Protein AF-I6SCY1-F1 (afdb_monomer_lite)

Secondary structure (DSSP, 8-state):
--------SS---PPPP----S-----EEETTT--HHHHHHHHHH-TT-SEEEEE-SSEEEEEETTTGGG-S-HHHHHHHHHHHHHHHHHHTT--SSSGGGPPPSS--EEEEEE--SS-SEEEETTEEEEETTTHHHHHT-SS-S--HHHHHHHHHTT--TTS--TT-HHHHHHHHHHHHHHHTTPPPHHHHS-HHHHHHHHHT-SS---GGGS-HHHHHHHHHHHHHHH-TTHHHHHHHHHHHH-----SHHHHHHHHHHHHHHHHTSB-HHHHHHTT----HHHHHHHTTSPBP-B-GGG--TT--SPPPBPPHHHHTSSSS--TT-PBP-TTSEE-TT-EEEETTEEEEESS-EES--BTTBTTEEE--

Structure (mmCIF, N/CA/C/O backbone):
data_AF-I6SCY1-F1
#
_entry.id   AF-I6SCY1-F1
#
loop_
_atom_site.group_PDB
_atom_site.id
_atom_site.type_symbol
_atom_site.label_atom_id
_atom_site.label_alt_id
_atom_site.label_comp_id
_atom_site.label_asym_id
_atom_site.label_entity_id
_atom_site.label_seq_id
_atom_site.pdbx_PDB_ins_code
_atom_site.Cartn_x
_atom_site.Cartn_y
_atom_site.Cartn_z
_atom_site.occupancy
_atom_site.B_iso_or_equiv
_atom_site.auth_seq_id
_atom_site.auth_comp_id
_atom_site.auth_asym_id
_atom_site.auth_atom_id
_atom_site.pdbx_PDB_model_num
ATOM 1 N N . MET A 1 1 ? 13.036 9.585 -25.220 1.00 85.25 1 MET A N 1
ATOM 2 C CA . MET A 1 1 ? 12.408 8.316 -25.653 1.00 85.25 1 MET A CA 1
ATOM 3 C C . MET A 1 1 ? 11.045 8.640 -26.222 1.00 85.25 1 MET A C 1
ATOM 5 O O . MET A 1 1 ? 10.517 9.691 -25.882 1.00 85.25 1 MET A O 1
ATOM 9 N N . ILE A 1 2 ? 10.523 7.812 -27.123 1.00 86.75 2 ILE A N 1
ATOM 10 C CA . ILE A 1 2 ? 9.213 8.049 -27.735 1.00 86.75 2 ILE A CA 1
ATOM 11 C C . ILE A 1 2 ? 8.287 6.925 -27.285 1.00 86.75 2 ILE A C 1
ATOM 13 O O . ILE A 1 2 ? 8.473 5.778 -27.687 1.00 86.75 2 ILE A O 1
ATOM 17 N N . HIS A 1 3 ? 7.298 7.272 -26.466 1.00 88.50 3 HIS A N 1
ATOM 18 C CA . HIS A 1 3 ? 6.184 6.399 -26.111 1.00 88.50 3 HIS A CA 1
ATOM 19 C C . HIS A 1 3 ? 4.947 6.825 -26.888 1.00 88.50 3 HIS A C 1
ATOM 21 O O . HIS A 1 3 ? 4.719 8.011 -27.113 1.00 88.50 3 HIS A O 1
ATOM 27 N N . ILE A 1 4 ? 4.156 5.848 -27.313 1.00 87.94 4 ILE A N 1
ATOM 28 C CA . ILE A 1 4 ? 2.878 6.079 -27.980 1.00 87.94 4 ILE A CA 1
ATOM 29 C C . ILE A 1 4 ? 1.803 5.551 -27.041 1.00 87.94 4 ILE A C 1
ATOM 31 O O . ILE A 1 4 ? 1.760 4.350 -26.777 1.00 87.94 4 ILE A O 1
ATOM 35 N N . GLN A 1 5 ? 0.934 6.438 -26.571 1.00 86.00 5 GLN A N 1
ATOM 36 C CA . GLN A 1 5 ? -0.247 6.080 -25.794 1.00 86.00 5 GLN A CA 1
ATOM 37 C C . GLN A 1 5 ? -1.467 6.101 -26.717 1.00 86.00 5 GLN A C 1
ATOM 39 O O . GLN A 1 5 ? -1.726 7.088 -27.403 1.00 86.00 5 GLN A O 1
ATOM 44 N N . ASN A 1 6 ? -2.183 4.979 -26.780 1.00 84.75 6 ASN A N 1
ATOM 45 C CA . ASN A 1 6 ? -3.425 4.849 -27.538 1.00 84.75 6 ASN A CA 1
ATOM 46 C C . ASN A 1 6 ? -4.573 4.601 -26.560 1.00 84.75 6 ASN A C 1
ATOM 48 O O . ASN A 1 6 ? -4.933 3.456 -26.284 1.00 84.75 6 ASN A O 1
ATOM 52 N N . GLU A 1 7 ? -5.098 5.685 -26.001 1.00 83.19 7 GLU A N 1
ATOM 53 C CA . GLU A 1 7 ? -6.117 5.646 -24.958 1.00 83.19 7 GLU A CA 1
ATOM 54 C C . GLU A 1 7 ? -7.518 5.789 -25.552 1.00 83.19 7 GLU A C 1
ATOM 56 O O . GLU A 1 7 ? -7.774 6.612 -26.432 1.00 83.19 7 GLU A O 1
ATOM 61 N N . SER A 1 8 ? -8.453 4.971 -25.072 1.00 79.88 8 SER A N 1
ATOM 62 C CA . SER A 1 8 ? -9.857 5.062 -25.466 1.00 79.88 8 SER A CA 1
ATOM 63 C C . SER A 1 8 ? -10.765 4.537 -24.360 1.00 79.88 8 SER A C 1
ATOM 65 O O . SER A 1 8 ? -10.372 3.701 -23.549 1.00 79.88 8 SER A O 1
ATOM 67 N N . THR A 1 9 ? -12.014 4.999 -24.343 1.00 77.19 9 THR A N 1
ATOM 68 C CA . THR A 1 9 ? -13.020 4.578 -23.353 1.00 77.19 9 THR A CA 1
ATOM 69 C C . THR A 1 9 ? -13.622 3.199 -23.645 1.00 77.19 9 THR A C 1
ATOM 71 O O . THR A 1 9 ? -14.426 2.698 -22.860 1.00 77.19 9 THR A O 1
ATOM 74 N N . ARG A 1 10 ? -13.270 2.575 -24.779 1.00 73.62 10 ARG A N 1
ATOM 75 C CA . ARG A 1 10 ? -13.744 1.252 -25.203 1.00 73.62 10 ARG A CA 1
ATOM 76 C C . ARG A 1 10 ? -12.607 0.482 -25.852 1.00 73.62 10 ARG A C 1
ATOM 78 O O . ARG A 1 10 ? -11.948 1.009 -26.737 1.00 73.62 10 ARG A O 1
ATOM 85 N N . ILE A 1 11 ? -12.450 -0.791 -25.506 1.00 69.62 11 ILE A N 1
ATOM 86 C CA . ILE A 1 11 ? -11.504 -1.666 -26.202 1.00 69.62 11 ILE A CA 1
ATOM 87 C C . ILE A 1 11 ? -11.980 -1.825 -27.653 1.00 69.62 11 ILE A C 1
ATOM 89 O O . ILE A 1 11 ? -13.032 -2.414 -27.907 1.00 69.62 11 ILE A O 1
ATOM 93 N N . THR A 1 12 ? -11.224 -1.285 -28.609 1.00 69.81 12 THR A N 1
ATOM 94 C CA . THR A 1 12 ? -11.481 -1.471 -30.043 1.00 69.81 12 THR A CA 1
ATOM 95 C C . THR A 1 12 ? -10.425 -2.394 -30.649 1.00 69.81 12 THR A C 1
ATOM 97 O O . THR A 1 12 ? -9.276 -2.407 -30.218 1.00 69.81 12 THR A O 1
ATOM 100 N N . GLN A 1 13 ? -10.795 -3.166 -31.674 1.00 71.38 13 GLN A N 1
ATOM 101 C CA . GLN A 1 13 ? -9.835 -3.965 -32.453 1.00 71.38 13 GLN A CA 1
ATOM 102 C C . GLN A 1 13 ? -9.148 -3.149 -33.565 1.00 71.38 13 GLN A C 1
ATOM 104 O O . GLN A 1 13 ? -8.428 -3.714 -34.392 1.00 71.38 13 GLN A O 1
ATOM 109 N N . GLN A 1 14 ? -9.386 -1.833 -33.631 1.00 76.12 14 GLN A N 1
ATOM 110 C CA . GLN A 1 14 ? -8.783 -0.990 -34.657 1.00 76.12 14 GLN A CA 1
ATOM 111 C C . GLN A 1 14 ? -7.275 -0.893 -34.431 1.00 76.12 14 GLN A C 1
ATOM 113 O O . GLN A 1 14 ? -6.797 -0.533 -33.358 1.00 76.12 14 GLN A O 1
ATOM 118 N N . LYS A 1 15 ? -6.519 -1.227 -35.477 1.00 79.12 15 LYS A N 1
ATOM 119 C CA . LYS A 1 15 ? -5.065 -1.095 -35.485 1.00 79.12 15 LYS A CA 1
ATOM 120 C C . LYS A 1 15 ? -4.696 0.282 -36.019 1.00 79.12 15 LYS A C 1
ATOM 122 O O . LYS A 1 15 ? -5.073 0.626 -37.137 1.00 79.12 15 LYS A O 1
ATOM 127 N N . THR A 1 16 ? -3.898 1.020 -35.258 1.00 84.50 16 THR A N 1
ATOM 128 C CA . THR A 1 16 ? -3.288 2.275 -35.709 1.00 84.50 16 THR A CA 1
ATOM 129 C C . THR A 1 16 ? -1.879 1.987 -36.218 1.00 84.50 16 THR A C 1
ATOM 131 O O . THR A 1 16 ? -1.078 1.364 -35.521 1.00 84.50 16 THR A O 1
ATOM 134 N N . ARG A 1 17 ? -1.558 2.427 -37.441 1.00 90.12 17 ARG A N 1
ATOM 135 C CA . ARG A 1 17 ? -0.192 2.371 -37.984 1.00 90.12 17 ARG A CA 1
ATOM 136 C C . ARG A 1 17 ? 0.495 3.708 -37.729 1.00 90.12 17 ARG A C 1
ATOM 138 O O . ARG A 1 17 ? 0.011 4.734 -38.192 1.00 90.12 17 ARG A O 1
ATOM 145 N N . ILE A 1 18 ? 1.631 3.675 -37.040 1.00 89.50 18 ILE A N 1
ATOM 146 C CA . ILE A 1 18 ? 2.477 4.846 -36.786 1.00 89.50 18 ILE A CA 1
ATOM 147 C C . ILE A 1 18 ? 3.862 4.559 -37.359 1.00 89.50 18 ILE A C 1
ATOM 149 O O . ILE A 1 18 ? 4.386 3.457 -37.212 1.00 89.50 18 ILE A O 1
ATOM 153 N N . GLU A 1 19 ? 4.437 5.545 -38.042 1.00 91.88 19 GLU A N 1
ATOM 154 C CA . GLU A 1 19 ? 5.776 5.474 -38.618 1.00 91.88 19 GLU A CA 1
ATOM 155 C C . GLU A 1 19 ? 6.619 6.607 -38.032 1.00 91.88 19 GLU A C 1
ATOM 157 O O . GLU A 1 19 ? 6.286 7.780 -38.194 1.00 91.88 19 GLU A O 1
ATOM 162 N N . ILE A 1 20 ? 7.701 6.251 -37.339 1.00 88.44 20 ILE A N 1
ATOM 163 C CA . ILE A 1 20 ? 8.672 7.197 -36.784 1.00 88.44 20 ILE A CA 1
ATOM 164 C C . ILE A 1 20 ? 9.934 7.110 -37.643 1.00 88.44 20 ILE A C 1
ATOM 166 O O . ILE A 1 20 ? 10.440 6.017 -37.894 1.00 88.44 20 ILE A O 1
ATOM 170 N N . ARG A 1 21 ? 10.439 8.258 -38.104 1.00 90.94 21 ARG A N 1
ATOM 171 C CA . ARG A 1 21 ? 11.676 8.362 -38.890 1.00 90.94 21 ARG A CA 1
ATOM 172 C C . ARG A 1 21 ? 12.717 9.169 -38.117 1.00 90.94 21 ARG A C 1
ATOM 174 O O . ARG A 1 21 ? 12.399 10.235 -37.600 1.00 90.94 21 ARG A O 1
ATOM 181 N N . GLY A 1 22 ? 13.957 8.681 -38.091 1.00 89.50 22 GLY A N 1
ATOM 182 C CA . GLY A 1 22 ? 15.051 9.262 -37.305 1.00 89.50 22 GLY A CA 1
ATOM 183 C C . GLY A 1 22 ? 15.111 8.734 -35.867 1.00 89.50 22 GLY A C 1
ATOM 184 O O . GLY A 1 22 ? 14.363 7.833 -35.495 1.00 89.50 22 GLY A O 1
ATOM 185 N N . GLY A 1 23 ? 16.016 9.299 -35.064 1.00 88.75 23 GLY A N 1
ATOM 186 C CA . GLY A 1 23 ? 16.268 8.876 -33.682 1.00 88.75 23 GLY A CA 1
ATOM 187 C C . GLY A 1 23 ? 17.410 7.865 -33.537 1.00 88.75 23 GLY A C 1
ATOM 188 O O . GLY A 1 23 ? 18.057 7.486 -34.511 1.00 88.75 23 GLY A O 1
ATOM 189 N N . ILE A 1 24 ? 17.668 7.466 -32.291 1.00 89.19 24 ILE A N 1
ATOM 190 C CA . ILE A 1 24 ? 18.677 6.468 -31.915 1.00 89.19 24 ILE A CA 1
ATOM 191 C C . ILE A 1 24 ? 17.938 5.263 -31.336 1.00 89.19 24 ILE A C 1
ATOM 193 O O . ILE A 1 24 ? 17.109 5.426 -30.438 1.00 89.19 24 ILE A O 1
ATOM 197 N N . THR A 1 25 ? 18.235 4.066 -31.840 1.00 89.81 25 THR A N 1
ATOM 198 C CA . THR A 1 25 ? 17.726 2.817 -31.263 1.00 89.81 25 THR A CA 1
ATOM 199 C C . THR A 1 25 ? 18.360 2.587 -29.895 1.00 89.81 25 THR A C 1
ATOM 201 O O . THR A 1 25 ? 19.580 2.674 -29.751 1.00 89.81 25 THR A O 1
ATOM 204 N N . ILE A 1 26 ? 17.529 2.281 -28.901 1.00 94.75 26 ILE A N 1
ATOM 205 C CA . ILE A 1 26 ? 17.966 1.913 -27.553 1.00 94.75 26 ILE A CA 1
ATOM 206 C C . ILE A 1 26 ? 17.755 0.411 -27.313 1.00 94.75 26 ILE A C 1
ATOM 208 O O . ILE A 1 26 ? 16.789 -0.143 -27.848 1.00 94.75 26 ILE A O 1
ATOM 212 N N . PRO A 1 27 ? 18.600 -0.251 -26.499 1.00 97.19 27 PRO A N 1
ATOM 213 C CA . PRO A 1 27 ? 18.347 -1.597 -26.013 1.00 97.19 27 PRO A CA 1
ATOM 214 C C . PRO A 1 27 ? 16.965 -1.691 -25.382 1.00 97.19 27 PRO A C 1
ATOM 216 O O . PRO A 1 27 ? 16.620 -0.930 -24.475 1.00 97.19 27 PRO A O 1
ATOM 219 N N . ARG A 1 28 ? 16.179 -2.653 -25.853 1.00 97.31 28 ARG A N 1
ATOM 220 C CA . ARG A 1 28 ? 14.848 -2.921 -25.328 1.00 97.31 28 ARG A CA 1
ATOM 221 C C . ARG A 1 28 ? 14.686 -4.409 -25.096 1.00 97.31 28 ARG A C 1
ATOM 223 O O . ARG A 1 28 ? 14.881 -5.195 -26.014 1.00 97.31 28 ARG A O 1
ATOM 230 N N . PHE A 1 29 ? 14.304 -4.779 -23.882 1.00 98.62 29 PHE A N 1
ATOM 231 C CA . PHE A 1 29 ? 13.917 -6.137 -23.530 1.00 98.62 29 PHE A CA 1
ATOM 232 C C . PHE A 1 29 ? 12.394 -6.244 -23.446 1.00 98.62 29 PHE A C 1
ATOM 234 O O . PHE A 1 29 ? 11.749 -5.372 -22.866 1.00 98.62 29 PHE A O 1
ATOM 241 N N . ILE A 1 30 ? 11.819 -7.318 -23.992 1.00 98.44 30 ILE A N 1
ATOM 242 C CA . ILE A 1 30 ? 10.383 -7.601 -23.897 1.00 98.44 30 ILE A CA 1
ATOM 243 C C . ILE A 1 30 ? 10.181 -8.984 -23.275 1.00 98.44 30 ILE A C 1
ATOM 245 O O . ILE A 1 30 ? 10.557 -10.000 -23.873 1.00 98.44 30 ILE A O 1
ATOM 249 N N . LEU A 1 31 ? 9.563 -9.017 -22.091 1.00 98.44 31 LEU A N 1
ATOM 250 C CA . LEU A 1 31 ? 9.258 -10.248 -21.368 1.00 98.44 31 LEU A CA 1
ATOM 251 C C . LEU A 1 31 ? 8.405 -11.188 -22.234 1.00 98.44 31 LEU A C 1
ATOM 253 O O . LEU A 1 31 ? 7.513 -10.756 -22.963 1.00 98.44 31 LEU A O 1
ATOM 257 N N . GLY A 1 32 ? 8.729 -12.482 -22.207 1.00 97.75 32 GLY A N 1
ATOM 258 C CA . GLY A 1 32 ? 8.047 -13.510 -23.002 1.00 97.75 32 GLY A CA 1
ATOM 259 C C . GLY A 1 32 ? 8.417 -13.542 -24.491 1.00 97.75 32 GLY A C 1
ATOM 260 O O . GLY A 1 32 ? 8.060 -14.498 -25.174 1.00 97.75 32 GLY A O 1
ATOM 261 N N . LYS A 1 33 ? 9.156 -12.546 -25.006 1.00 98.25 33 LYS A N 1
ATOM 262 C CA . LYS A 1 33 ? 9.637 -12.514 -26.404 1.00 98.25 33 LYS A CA 1
ATOM 263 C C . LYS A 1 33 ? 11.150 -12.624 -26.538 1.00 98.25 33 LYS A C 1
ATOM 265 O O . LYS A 1 33 ? 11.633 -12.993 -27.603 1.00 98.25 33 LYS A O 1
ATOM 270 N N . MET A 1 34 ? 11.885 -12.271 -25.489 1.00 98.50 34 MET A N 1
ATOM 271 C CA . MET A 1 34 ? 13.343 -12.231 -25.480 1.00 98.50 34 MET A CA 1
ATOM 272 C C . MET A 1 34 ? 13.895 -13.050 -24.317 1.00 98.50 34 MET A C 1
ATOM 274 O O . MET A 1 34 ? 13.277 -13.151 -23.259 1.00 98.50 34 MET A O 1
ATOM 278 N N . THR A 1 35 ? 15.086 -13.608 -24.505 1.00 98.31 35 THR A N 1
ATOM 279 C CA . THR A 1 35 ? 15.863 -14.271 -23.453 1.00 98.31 35 THR A CA 1
ATOM 280 C C . THR A 1 35 ? 16.881 -13.312 -22.831 1.00 98.31 35 THR A C 1
ATOM 282 O O . THR A 1 35 ? 17.255 -12.299 -23.425 1.00 98.31 35 THR A O 1
ATOM 285 N N . ASN A 1 36 ? 17.426 -13.660 -21.661 1.00 97.69 36 ASN A N 1
ATOM 286 C CA . ASN A 1 36 ? 18.526 -12.896 -21.054 1.00 97.69 36 ASN A CA 1
ATOM 287 C C . ASN A 1 36 ? 19.767 -12.820 -21.967 1.00 97.69 36 ASN A C 1
ATOM 289 O O . ASN A 1 36 ? 20.526 -11.855 -21.912 1.00 97.69 36 ASN A O 1
ATOM 293 N N . LYS A 1 37 ? 19.966 -13.814 -22.844 1.00 98.25 37 LYS A N 1
ATOM 294 C CA . LYS A 1 37 ? 21.030 -13.793 -23.855 1.00 98.25 37 LYS A CA 1
ATOM 295 C C . LYS A 1 37 ? 20.738 -12.778 -24.962 1.00 98.25 37 LYS A C 1
ATOM 297 O O . LYS A 1 37 ? 21.659 -12.096 -25.404 1.00 98.25 37 LYS A O 1
ATOM 302 N N . ASP A 1 38 ? 19.482 -12.648 -25.383 1.00 98.38 38 ASP A N 1
ATOM 303 C CA . ASP A 1 38 ? 19.080 -11.636 -26.367 1.00 98.38 38 ASP A CA 1
ATOM 304 C C . ASP A 1 38 ? 19.290 -10.228 -25.816 1.00 98.38 38 ASP A C 1
ATOM 306 O O . ASP A 1 38 ? 19.831 -9.379 -26.515 1.00 98.38 38 ASP A O 1
ATOM 310 N N . TRP A 1 39 ? 18.991 -10.007 -24.533 1.00 98.12 39 TRP A N 1
ATOM 311 C CA . TRP A 1 39 ? 19.338 -8.757 -23.852 1.00 98.12 39 TRP A CA 1
ATOM 312 C C . TRP A 1 39 ? 20.842 -8.450 -23.913 1.00 98.12 39 TRP A C 1
ATOM 314 O O . TRP A 1 39 ? 21.239 -7.358 -24.314 1.00 98.12 39 TRP A O 1
ATOM 324 N N . GLN A 1 40 ? 21.699 -9.422 -23.587 1.00 97.44 40 GLN A N 1
ATOM 325 C CA . GLN A 1 40 ? 23.154 -9.246 -23.683 1.00 97.44 40 GLN A CA 1
ATOM 326 C C . GLN A 1 40 ? 23.622 -8.958 -25.118 1.00 97.44 40 GLN A C 1
ATOM 328 O O . GLN A 1 40 ? 24.633 -8.281 -25.313 1.00 97.44 40 GLN A O 1
ATOM 333 N N . ASN A 1 41 ? 22.936 -9.489 -26.132 1.00 97.62 41 ASN A N 1
ATOM 334 C CA . ASN A 1 41 ? 23.207 -9.151 -27.529 1.00 97.62 41 ASN A CA 1
ATOM 335 C C . ASN A 1 41 ? 22.776 -7.715 -27.836 1.00 97.62 41 ASN A C 1
ATOM 337 O O . ASN A 1 41 ? 23.549 -6.982 -28.446 1.00 97.62 41 ASN A O 1
ATOM 341 N N . GLU A 1 42 ? 21.597 -7.296 -27.371 1.00 96.44 42 GLU A N 1
ATOM 342 C CA . GLU A 1 42 ? 21.090 -5.947 -27.617 1.00 96.44 42 GLU A CA 1
ATOM 343 C C . GLU A 1 42 ? 21.976 -4.859 -27.024 1.00 96.44 42 GLU A C 1
ATOM 345 O O . GLU A 1 42 ? 22.317 -3.899 -27.715 1.00 96.44 42 GLU A O 1
ATOM 350 N N . VAL A 1 43 ? 22.426 -5.042 -25.781 1.00 96.69 43 VAL A N 1
ATOM 351 C CA . VAL A 1 43 ? 23.361 -4.111 -25.135 1.00 96.69 43 VAL A CA 1
ATOM 352 C C . VAL A 1 43 ? 24.686 -4.043 -25.903 1.00 96.69 43 VAL A C 1
ATOM 354 O O . VAL A 1 43 ? 25.214 -2.957 -26.128 1.00 96.69 43 VAL A O 1
ATOM 357 N N . ARG A 1 44 ? 25.216 -5.186 -26.369 1.00 96.06 44 ARG A N 1
ATOM 358 C CA . ARG A 1 44 ? 26.467 -5.229 -27.151 1.00 96.06 44 ARG A CA 1
ATOM 359 C C . ARG A 1 44 ? 26.347 -4.572 -28.524 1.00 96.06 44 ARG A C 1
ATOM 361 O O . ARG A 1 44 ? 27.316 -3.977 -28.987 1.00 96.06 44 ARG A O 1
ATOM 368 N N . ASN A 1 45 ? 25.187 -4.681 -29.165 1.00 96.31 45 ASN A N 1
ATOM 369 C CA . ASN A 1 45 ? 24.936 -4.103 -30.485 1.00 96.31 45 ASN A CA 1
ATOM 370 C C . ASN A 1 45 ? 24.667 -2.590 -30.432 1.00 96.31 45 ASN A C 1
ATOM 372 O O . ASN A 1 45 ? 24.781 -1.920 -31.457 1.00 96.31 45 ASN A O 1
ATOM 376 N N . HIS A 1 46 ? 24.368 -2.042 -29.250 1.00 95.38 46 HIS A N 1
ATOM 377 C CA . HIS A 1 46 ? 24.064 -0.624 -29.049 1.00 95.38 46 HIS A CA 1
ATOM 378 C C . HIS A 1 46 ? 24.933 0.011 -27.942 1.00 95.38 46 HIS A C 1
ATOM 380 O O . HIS A 1 46 ? 24.402 0.544 -26.966 1.00 95.38 46 HIS A O 1
ATOM 386 N N . PRO A 1 47 ? 26.275 0.020 -28.082 1.00 92.69 47 PRO A N 1
ATOM 387 C CA . PRO A 1 47 ? 27.191 0.449 -27.017 1.00 92.69 47 PRO A CA 1
ATOM 388 C C . PRO A 1 47 ? 27.103 1.944 -26.668 1.00 92.69 47 PRO A C 1
ATOM 390 O O . PRO A 1 47 ? 27.548 2.344 -25.600 1.00 92.69 47 PRO A O 1
ATOM 393 N N . ASN A 1 48 ? 26.534 2.763 -27.558 1.00 92.56 48 ASN A N 1
ATOM 394 C CA . ASN A 1 48 ? 26.380 4.213 -27.383 1.00 92.56 48 ASN A CA 1
ATOM 395 C C . ASN A 1 48 ? 24.918 4.621 -27.132 1.00 92.56 48 ASN A C 1
ATOM 397 O O . ASN A 1 48 ? 24.553 5.778 -27.348 1.00 92.56 48 ASN A O 1
ATOM 401 N N . ALA A 1 49 ? 24.047 3.673 -26.774 1.00 93.69 49 ALA A N 1
ATOM 402 C CA . ALA A 1 49 ? 22.657 3.994 -26.496 1.00 93.69 49 ALA A CA 1
ATOM 403 C C . ALA A 1 49 ? 22.542 4.834 -25.213 1.00 93.69 49 ALA A C 1
ATOM 405 O O . ALA A 1 49 ? 23.068 4.429 -24.181 1.00 93.69 49 ALA A O 1
ATOM 406 N N . PRO A 1 50 ? 21.823 5.970 -25.241 1.00 94.44 50 PRO A N 1
ATOM 407 C CA . PRO A 1 50 ? 21.717 6.864 -24.085 1.00 94.44 50 PRO A CA 1
ATOM 408 C C . PRO A 1 50 ? 20.756 6.358 -22.993 1.00 94.44 50 PRO A C 1
ATOM 410 O O . PRO A 1 50 ? 20.646 6.973 -21.935 1.00 94.44 50 PRO A O 1
ATOM 413 N N . ALA A 1 51 ? 19.999 5.295 -23.269 1.00 96.38 51 ALA A N 1
ATOM 414 C CA . ALA A 1 51 ? 18.974 4.748 -22.389 1.00 96.38 51 ALA A CA 1
ATOM 415 C C . ALA A 1 51 ? 18.674 3.288 -22.744 1.00 96.38 51 ALA A C 1
ATOM 417 O O . ALA A 1 51 ? 19.168 2.779 -23.752 1.00 96.38 51 ALA A O 1
ATOM 418 N N . TYR A 1 52 ? 17.831 2.642 -21.944 1.00 97.75 52 TYR A N 1
ATOM 419 C CA . TYR A 1 52 ? 17.263 1.329 -22.225 1.00 97.75 52 TYR A CA 1
ATOM 420 C C . TYR A 1 52 ? 15.851 1.183 -21.654 1.00 97.75 52 TYR A C 1
ATOM 422 O O . TYR A 1 52 ? 15.432 1.950 -20.782 1.00 97.75 52 TYR A O 1
ATOM 430 N N . GLU A 1 53 ? 15.140 0.153 -22.117 1.00 98.12 53 GLU A N 1
ATOM 431 C CA . GLU A 1 53 ? 13.825 -0.215 -21.595 1.00 98.12 53 GLU A CA 1
ATOM 432 C C . GLU A 1 53 ? 13.693 -1.709 -21.311 1.00 98.12 53 GLU A C 1
ATOM 434 O O . GLU A 1 53 ? 14.090 -2.545 -22.125 1.00 98.12 53 GLU A O 1
ATOM 439 N N . LEU A 1 54 ? 13.063 -2.046 -20.186 1.00 98.62 54 LEU A N 1
ATOM 440 C CA . LEU A 1 54 ? 12.594 -3.399 -19.885 1.00 98.62 54 LEU A CA 1
ATOM 441 C C . LEU A 1 54 ? 11.070 -3.358 -19.835 1.00 98.62 54 LEU A C 1
ATOM 443 O O . LEU A 1 54 ? 10.503 -2.563 -19.090 1.00 98.62 54 LEU A O 1
ATOM 447 N N . VAL A 1 55 ? 10.411 -4.184 -20.641 1.00 98.12 55 VAL A N 1
ATOM 448 C CA . VAL A 1 55 ? 8.963 -4.096 -20.850 1.00 98.12 55 VAL A CA 1
ATOM 449 C C . VAL A 1 55 ? 8.301 -5.441 -20.604 1.00 98.12 55 VAL A C 1
ATOM 451 O O . VAL A 1 55 ? 8.721 -6.457 -21.160 1.00 98.12 55 VAL A O 1
ATOM 454 N N . SER A 1 56 ? 7.233 -5.429 -19.819 1.00 96.88 56 SER A N 1
ATOM 455 C CA . SER A 1 56 ? 6.245 -6.501 -19.739 1.00 96.88 56 SER A CA 1
ATOM 456 C C . SER A 1 56 ? 4.846 -5.948 -20.030 1.00 96.88 56 SER A C 1
ATOM 458 O O . SER A 1 56 ? 4.703 -4.774 -20.377 1.00 96.88 56 SER A O 1
ATOM 460 N N . ASP A 1 57 ? 3.808 -6.774 -19.896 1.00 93.19 57 ASP A N 1
ATOM 461 C CA . ASP A 1 57 ? 2.425 -6.318 -20.083 1.00 93.19 57 ASP A CA 1
ATOM 462 C C . ASP A 1 57 ? 1.966 -5.365 -18.963 1.00 93.19 57 ASP A C 1
ATOM 464 O O . ASP A 1 57 ? 1.003 -4.623 -19.148 1.00 93.19 57 ASP A O 1
ATOM 468 N N . ARG A 1 58 ? 2.660 -5.364 -17.814 1.00 94.06 58 ARG A N 1
ATOM 469 C CA . ARG A 1 58 ? 2.308 -4.568 -16.625 1.00 94.06 58 ARG A CA 1
ATOM 470 C C . ARG A 1 58 ? 3.397 -3.605 -16.157 1.00 94.06 58 ARG A C 1
ATOM 472 O O . ARG A 1 58 ? 3.111 -2.743 -15.331 1.00 94.06 58 ARG A O 1
ATOM 479 N N . VAL A 1 59 ? 4.632 -3.741 -16.641 1.00 96.06 59 VAL A N 1
ATOM 480 C CA . VAL A 1 59 ? 5.796 -2.985 -16.154 1.00 96.06 59 VAL A CA 1
ATOM 481 C C . VAL A 1 59 ? 6.554 -2.352 -17.316 1.00 96.06 59 VAL A C 1
ATOM 483 O O . VAL A 1 59 ? 6.862 -3.013 -18.308 1.00 96.06 59 VAL A O 1
ATOM 486 N N . LEU A 1 60 ? 6.923 -1.084 -17.155 1.00 97.44 60 LEU A N 1
ATOM 487 C CA . LEU A 1 60 ? 7.904 -0.399 -17.989 1.00 97.44 60 LEU A CA 1
ATOM 488 C C . LEU A 1 60 ? 9.024 0.094 -17.081 1.00 97.44 60 LEU A C 1
ATOM 490 O O . LEU A 1 60 ? 8.807 0.996 -16.282 1.00 97.44 60 LEU A O 1
ATOM 494 N N . VAL A 1 61 ? 10.223 -0.471 -17.216 1.00 97.88 61 VAL A N 1
ATOM 495 C CA . VAL A 1 61 ? 11.429 0.089 -16.601 1.00 97.88 61 VAL A CA 1
ATOM 496 C C . VAL A 1 61 ? 12.157 0.938 -17.626 1.00 97.88 61 VAL A C 1
ATOM 498 O O . VAL A 1 61 ? 12.427 0.468 -18.731 1.00 97.88 61 VAL A O 1
ATOM 501 N N . THR A 1 62 ? 12.523 2.158 -17.248 1.00 97.38 62 THR A N 1
ATOM 502 C CA . THR A 1 62 ? 13.302 3.067 -18.091 1.00 97.38 62 THR A CA 1
ATOM 503 C C . THR A 1 62 ? 14.538 3.547 -17.346 1.00 97.38 62 THR A C 1
ATOM 505 O O . THR A 1 62 ? 14.411 4.223 -16.328 1.00 97.38 62 THR A O 1
ATOM 508 N N . GLY A 1 63 ? 15.729 3.252 -17.865 1.00 96.88 63 GLY A N 1
ATOM 509 C CA . GLY A 1 63 ? 16.993 3.698 -17.271 1.00 96.88 63 GLY A CA 1
ATOM 510 C C . GLY A 1 63 ? 17.953 4.301 -18.288 1.00 96.88 63 GLY A C 1
ATOM 511 O O . GLY A 1 63 ? 17.720 4.236 -19.497 1.00 96.88 63 GLY A O 1
ATOM 512 N N . SER A 1 64 ? 19.024 4.916 -17.792 1.00 95.88 64 SER A N 1
ATOM 513 C CA . SER A 1 64 ? 20.076 5.517 -18.614 1.00 95.88 64 SER A CA 1
ATOM 514 C C . SER A 1 64 ? 21.231 4.547 -18.891 1.00 95.88 64 SER A C 1
ATOM 516 O O . SER A 1 64 ? 21.321 3.447 -18.338 1.00 95.88 64 SER A O 1
ATOM 518 N N . ASP A 1 65 ? 22.167 4.977 -19.729 1.00 94.06 65 ASP A N 1
ATOM 519 C CA . ASP A 1 65 ? 23.461 4.320 -19.930 1.00 94.06 65 ASP A CA 1
ATOM 520 C C . ASP A 1 65 ? 24.246 4.085 -18.622 1.00 94.06 65 ASP A C 1
ATOM 522 O O . ASP A 1 65 ? 25.015 3.129 -18.522 1.00 94.06 65 ASP A O 1
ATOM 526 N N . LYS A 1 66 ? 24.011 4.892 -17.579 1.00 94.19 66 LYS A N 1
ATOM 527 C CA . LYS A 1 66 ? 24.665 4.745 -16.269 1.00 94.19 66 LYS A CA 1
ATOM 528 C C . LYS A 1 66 ? 24.251 3.478 -15.528 1.00 94.19 66 LYS A C 1
ATOM 530 O O . LYS A 1 66 ? 25.058 2.917 -14.790 1.00 94.19 66 LYS A O 1
ATOM 535 N N . THR A 1 67 ? 23.008 3.033 -15.704 1.00 95.69 67 THR A N 1
ATOM 536 C CA . THR A 1 67 ? 22.420 1.939 -14.912 1.00 95.69 67 THR A CA 1
ATOM 537 C C . THR A 1 67 ? 22.217 0.659 -15.715 1.00 95.69 67 THR A C 1
ATOM 539 O O . THR A 1 67 ? 21.945 -0.391 -15.135 1.00 95.69 67 THR A O 1
ATOM 542 N N . ILE A 1 68 ? 22.439 0.692 -17.035 1.00 96.31 68 ILE A N 1
ATOM 543 C CA . ILE A 1 68 ? 22.259 -0.467 -17.925 1.00 96.31 68 ILE A CA 1
ATOM 544 C C . ILE A 1 68 ? 23.079 -1.689 -17.490 1.00 96.31 68 ILE A C 1
ATOM 546 O O . ILE A 1 68 ? 22.634 -2.830 -17.611 1.00 96.31 68 ILE A O 1
ATOM 550 N N . ASN A 1 69 ? 24.259 -1.458 -16.907 1.00 94.25 69 ASN A N 1
ATOM 551 C CA . ASN A 1 69 ? 25.142 -2.519 -16.435 1.00 94.25 69 ASN A CA 1
ATOM 552 C C . ASN A 1 69 ? 24.582 -3.292 -15.231 1.00 94.25 69 ASN A C 1
ATOM 554 O O . ASN A 1 69 ? 25.056 -4.402 -14.975 1.00 94.25 69 ASN A O 1
ATOM 558 N N . TYR A 1 70 ? 23.592 -2.758 -14.508 1.00 94.81 70 TYR A N 1
ATOM 559 C CA . TYR A 1 70 ? 22.924 -3.465 -13.411 1.00 94.81 70 TYR A CA 1
ATOM 560 C C . TYR A 1 70 ? 21.912 -4.506 -13.905 1.00 94.81 70 TYR A C 1
ATOM 562 O O . TYR A 1 70 ? 21.602 -5.443 -13.176 1.00 94.81 70 TYR A O 1
ATOM 570 N N . VAL A 1 71 ? 21.455 -4.423 -15.159 1.00 96.44 71 VAL A N 1
ATOM 571 C CA . VAL A 1 71 ? 20.473 -5.361 -15.718 1.00 96.44 71 VAL A CA 1
ATOM 572 C C . VAL A 1 71 ? 21.131 -6.708 -16.047 1.00 96.44 71 VAL A C 1
ATOM 574 O O . VAL A 1 71 ? 21.608 -6.934 -17.163 1.00 96.44 71 VAL A O 1
ATOM 577 N N . LYS A 1 72 ? 21.173 -7.618 -15.066 1.00 94.50 72 LYS A N 1
ATOM 578 C CA . LYS A 1 72 ? 21.763 -8.963 -15.222 1.00 94.50 72 LYS A CA 1
ATOM 579 C C . LYS A 1 72 ? 20.762 -10.021 -15.679 1.00 94.50 72 LYS A C 1
ATOM 581 O O . LYS A 1 72 ? 21.098 -10.845 -16.527 1.00 94.50 72 LYS A O 1
ATOM 586 N N . ASP A 1 73 ? 19.545 -9.972 -15.144 1.00 97.31 73 ASP A N 1
ATOM 587 C CA . ASP A 1 73 ? 18.472 -10.928 -15.428 1.00 97.31 73 ASP A CA 1
ATOM 588 C C . ASP A 1 73 ? 17.144 -10.184 -15.655 1.00 97.31 73 ASP A C 1
ATOM 590 O O . ASP A 1 73 ? 16.316 -10.090 -14.746 1.00 97.31 73 ASP A O 1
ATOM 594 N N . PRO A 1 74 ? 16.928 -9.595 -16.846 1.00 97.94 74 PRO A N 1
ATOM 595 C CA . PRO A 1 74 ? 15.717 -8.822 -17.119 1.00 97.94 74 PRO A CA 1
ATOM 596 C C . PRO A 1 74 ? 14.436 -9.666 -17.036 1.00 97.94 74 PRO A C 1
ATOM 598 O O . PRO A 1 74 ? 13.386 -9.134 -16.678 1.00 97.94 74 PRO A O 1
ATOM 601 N N . THR A 1 75 ? 14.520 -10.978 -17.291 1.00 97.94 75 THR A N 1
ATOM 602 C CA . THR A 1 75 ? 13.388 -11.900 -17.116 1.00 97.94 75 THR A CA 1
ATOM 603 C C . THR A 1 75 ? 12.969 -11.964 -15.650 1.00 97.94 75 THR A C 1
ATOM 605 O O . THR A 1 75 ? 11.801 -11.743 -15.322 1.00 97.94 75 THR A O 1
ATOM 608 N N . LYS A 1 76 ? 13.919 -12.224 -14.745 1.00 96.75 76 LYS A N 1
ATOM 609 C CA . LYS A 1 76 ? 13.645 -12.316 -13.309 1.00 96.75 76 LYS A CA 1
ATOM 610 C C . LYS A 1 76 ? 13.265 -10.966 -12.708 1.00 96.75 76 LYS A C 1
ATOM 612 O O . LYS A 1 76 ? 12.371 -10.911 -11.866 1.00 96.75 76 LYS A O 1
ATOM 617 N N . ILE A 1 77 ? 13.885 -9.877 -13.173 1.00 96.75 77 ILE A N 1
ATOM 618 C CA . ILE A 1 77 ? 13.516 -8.511 -12.782 1.00 96.75 77 ILE A CA 1
ATOM 619 C C . ILE A 1 77 ? 12.030 -8.296 -13.080 1.00 96.75 77 ILE A C 1
ATOM 621 O O . ILE A 1 77 ? 11.264 -8.102 -12.142 1.00 96.75 77 ILE A O 1
ATOM 625 N N . LEU A 1 78 ? 11.600 -8.384 -14.342 1.00 97.62 78 LEU A N 1
ATOM 626 C CA . LEU A 1 78 ? 10.223 -8.047 -14.712 1.00 97.62 78 LEU A CA 1
ATOM 627 C C . LEU A 1 78 ? 9.189 -8.982 -14.075 1.00 97.62 78 LEU A C 1
ATOM 629 O O . LEU A 1 78 ? 8.211 -8.492 -13.522 1.00 97.62 78 LEU A O 1
ATOM 633 N N . THR A 1 79 ? 9.436 -10.295 -14.051 1.00 96.00 79 THR A N 1
ATOM 634 C CA . THR A 1 79 ? 8.518 -11.256 -13.402 1.00 96.00 79 THR A CA 1
ATOM 635 C C . THR A 1 79 ? 8.348 -10.989 -11.903 1.00 96.00 79 THR A C 1
ATOM 637 O O . THR A 1 79 ? 7.249 -11.123 -11.368 1.00 96.00 79 THR A O 1
ATOM 640 N N . THR A 1 80 ? 9.405 -10.542 -11.217 1.00 93.62 80 THR A N 1
ATOM 641 C CA . THR A 1 80 ? 9.314 -10.134 -9.806 1.00 93.62 80 THR A CA 1
ATOM 642 C C . THR A 1 80 ? 8.448 -8.884 -9.642 1.00 93.62 80 THR A C 1
ATOM 644 O O . THR A 1 80 ? 7.638 -8.828 -8.721 1.00 93.62 80 THR A O 1
ATOM 647 N N . LYS A 1 81 ? 8.572 -7.894 -10.536 1.00 94.94 81 LYS A N 1
ATOM 648 C CA . LYS A 1 81 ? 7.788 -6.650 -10.458 1.00 94.94 81 LYS A CA 1
ATOM 649 C C . LYS A 1 81 ? 6.315 -6.905 -10.776 1.00 94.94 81 LYS A C 1
ATOM 651 O O . LYS A 1 81 ? 5.460 -6.363 -10.086 1.00 94.94 81 LYS A O 1
ATOM 656 N N . GLU A 1 82 ? 6.014 -7.786 -11.731 1.00 94.81 82 GLU A N 1
ATOM 657 C CA . GLU A 1 82 ? 4.637 -8.231 -11.990 1.00 94.81 82 GLU A CA 1
ATOM 658 C C . GLU A 1 82 ? 4.013 -8.886 -10.756 1.00 94.81 82 GLU A C 1
ATOM 660 O O . GLU A 1 82 ? 2.918 -8.500 -10.359 1.00 94.81 82 GLU A O 1
ATOM 665 N N . LYS A 1 83 ? 4.745 -9.771 -10.066 1.00 94.75 83 LYS A N 1
ATOM 666 C CA . LYS A 1 83 ? 4.265 -10.377 -8.816 1.00 94.75 83 LYS A CA 1
ATOM 667 C C . LYS A 1 83 ? 3.994 -9.338 -7.720 1.00 94.75 83 LYS A C 1
ATOM 669 O O . LYS A 1 83 ? 3.032 -9.477 -6.970 1.00 94.75 83 LYS A O 1
ATOM 674 N N . VAL A 1 84 ? 4.834 -8.308 -7.597 1.00 95.06 84 VAL A N 1
ATOM 675 C CA . VAL A 1 84 ? 4.604 -7.213 -6.636 1.00 95.06 84 VAL A CA 1
ATOM 676 C C . VAL A 1 84 ? 3.330 -6.443 -6.989 1.00 95.06 84 VAL A C 1
ATOM 678 O O . VAL A 1 84 ? 2.541 -6.152 -6.091 1.00 95.06 84 VAL A O 1
ATOM 681 N N . ILE A 1 85 ? 3.099 -6.160 -8.274 1.00 96.00 85 ILE A N 1
ATOM 682 C CA . ILE A 1 85 ? 1.870 -5.513 -8.750 1.00 96.00 85 ILE A CA 1
ATOM 683 C C . ILE A 1 85 ? 0.646 -6.389 -8.453 1.00 96.00 85 ILE A C 1
ATOM 685 O O . ILE A 1 85 ? -0.336 -5.876 -7.931 1.00 96.00 85 ILE A O 1
ATOM 689 N N . ASP A 1 86 ? 0.708 -7.702 -8.695 1.00 96.00 86 ASP A N 1
ATOM 690 C CA . ASP A 1 86 ? -0.394 -8.623 -8.377 1.00 96.00 86 ASP A CA 1
ATOM 691 C C . ASP A 1 86 ? -0.753 -8.594 -6.881 1.00 96.00 86 ASP A C 1
ATOM 693 O O . ASP A 1 86 ? -1.925 -8.620 -6.506 1.00 96.00 86 ASP A O 1
ATOM 697 N N . LEU A 1 87 ? 0.252 -8.502 -6.004 1.00 97.19 87 LEU A N 1
ATOM 698 C CA . LEU A 1 87 ? 0.044 -8.394 -4.558 1.00 97.19 87 LEU A CA 1
ATOM 699 C C . LEU A 1 87 ? -0.564 -7.042 -4.156 1.00 97.19 87 LEU A C 1
ATOM 701 O O . LEU A 1 87 ? -1.367 -6.989 -3.219 1.00 97.19 87 LEU A O 1
ATOM 705 N N . HIS A 1 88 ? -0.222 -5.960 -4.858 1.00 97.69 88 HIS A N 1
ATOM 706 C CA . HIS A 1 88 ? -0.845 -4.652 -4.646 1.00 97.69 88 HIS A CA 1
ATOM 707 C C . HIS A 1 88 ? -2.296 -4.635 -5.126 1.00 97.69 88 HIS A C 1
ATOM 709 O O . HIS A 1 88 ? -3.172 -4.239 -4.359 1.00 97.69 88 HIS A O 1
ATOM 715 N N . ASP A 1 89 ? -2.573 -5.163 -6.322 1.00 97.62 89 ASP A N 1
ATOM 716 C CA . ASP A 1 89 ? -3.935 -5.368 -6.827 1.00 97.62 89 ASP A CA 1
ATOM 717 C C . ASP A 1 89 ? -4.777 -6.164 -5.829 1.00 97.62 89 ASP A C 1
ATOM 719 O O . ASP A 1 89 ? -5.898 -5.772 -5.503 1.00 97.62 89 ASP A O 1
ATOM 723 N N . GLN A 1 90 ? -4.223 -7.268 -5.312 1.00 97.81 90 GLN A N 1
ATOM 724 C CA . GLN A 1 90 ? -4.900 -8.097 -4.325 1.00 97.81 90 GLN A CA 1
ATOM 725 C C . GLN A 1 90 ? -5.199 -7.294 -3.060 1.00 97.81 90 GLN A C 1
ATOM 727 O O . GLN A 1 90 ? -6.325 -7.336 -2.577 1.00 97.81 90 GLN A O 1
ATOM 732 N N . THR A 1 91 ? -4.220 -6.555 -2.532 1.00 98.25 91 THR A N 1
ATOM 733 C CA . THR A 1 91 ? -4.378 -5.702 -1.340 1.00 98.25 91 THR A CA 1
ATOM 734 C C . THR A 1 91 ? -5.471 -4.658 -1.533 1.00 98.25 91 THR A C 1
ATOM 736 O O . THR A 1 91 ? -6.308 -4.476 -0.651 1.00 98.25 91 THR A O 1
ATOM 739 N N . ALA A 1 92 ? -5.504 -4.038 -2.711 1.00 97.81 92 ALA A N 1
ATOM 740 C CA . ALA A 1 92 ? -6.524 -3.081 -3.097 1.00 97.81 92 ALA A CA 1
ATOM 741 C C . ALA A 1 92 ? -7.860 -3.745 -3.470 1.00 97.81 92 ALA A C 1
ATOM 743 O O . ALA A 1 92 ? -8.818 -3.035 -3.750 1.00 97.81 92 ALA A O 1
ATOM 744 N N . GLY A 1 93 ? -7.987 -5.073 -3.502 1.00 98.06 93 GLY A N 1
ATOM 745 C CA . GLY A 1 93 ? -9.229 -5.759 -3.877 1.00 98.06 93 GLY A CA 1
ATOM 746 C C . GLY A 1 93 ? -9.635 -5.563 -5.343 1.00 98.06 93 GLY A C 1
ATOM 747 O O . GLY A 1 93 ? -10.828 -5.482 -5.643 1.00 98.06 93 GLY A O 1
ATOM 748 N N . LEU A 1 94 ? -8.661 -5.436 -6.248 1.00 97.56 94 LEU A N 1
ATOM 749 C CA . LEU A 1 94 ? -8.866 -5.390 -7.698 1.00 97.56 94 LEU A CA 1
ATOM 750 C C . LEU A 1 94 ? -8.947 -6.824 -8.247 1.00 97.56 94 LEU A C 1
ATOM 752 O O . LEU A 1 94 ? -7.979 -7.361 -8.777 1.00 97.56 94 LEU A O 1
ATOM 756 N N . ASP A 1 95 ? -10.096 -7.470 -8.062 1.00 96.12 95 ASP A N 1
ATOM 757 C CA . ASP A 1 95 ? -10.314 -8.904 -8.312 1.00 96.12 95 ASP A CA 1
ATOM 758 C C . ASP A 1 95 ? -11.237 -9.209 -9.507 1.00 96.12 95 ASP A C 1
ATOM 760 O O . ASP A 1 95 ? -11.538 -10.370 -9.783 1.00 96.12 95 ASP A O 1
ATOM 764 N N . ASN A 1 96 ? -11.682 -8.182 -10.239 1.00 96.12 96 ASN A N 1
ATOM 765 C CA . ASN A 1 96 ? -12.646 -8.282 -11.341 1.00 96.12 96 ASN A CA 1
ATOM 766 C C . ASN A 1 96 ? -14.049 -8.787 -10.944 1.00 96.12 96 ASN A C 1
ATOM 768 O O . ASN A 1 96 ? -14.840 -9.123 -11.827 1.00 96.12 96 ASN A O 1
ATOM 772 N N . SER A 1 97 ? -14.399 -8.798 -9.654 1.00 96.50 97 SER A N 1
ATOM 773 C CA . SER A 1 97 ? -15.742 -9.176 -9.175 1.00 96.50 97 SER A CA 1
ATOM 774 C C . SER A 1 97 ? -16.847 -8.226 -9.657 1.00 96.50 97 SER A C 1
ATOM 776 O O . SER A 1 97 ? -17.987 -8.641 -9.869 1.00 96.50 97 SER A O 1
ATOM 778 N N . ALA A 1 98 ? -16.503 -6.957 -9.890 1.00 95.50 98 ALA A N 1
ATOM 779 C CA . ALA A 1 98 ? -17.378 -5.930 -10.440 1.00 95.50 98 ALA A CA 1
ATOM 780 C C . ALA A 1 98 ? -16.592 -4.954 -11.328 1.00 95.50 98 ALA A C 1
ATOM 782 O O . ALA A 1 98 ? -15.367 -4.862 -11.261 1.00 95.50 98 ALA A O 1
ATOM 783 N N . THR A 1 99 ? -17.299 -4.149 -12.131 1.00 93.50 99 THR A N 1
ATOM 784 C CA . THR A 1 99 ? -16.659 -3.150 -13.014 1.00 93.50 99 THR A CA 1
ATOM 785 C C . THR A 1 99 ? -15.810 -2.133 -12.236 1.00 93.50 99 THR A C 1
ATOM 787 O O . THR A 1 99 ? -14.794 -1.678 -12.756 1.00 93.50 99 THR A O 1
ATOM 790 N N . ILE A 1 100 ? -16.200 -1.804 -11.000 1.00 94.31 100 ILE A N 1
ATOM 791 C CA . ILE A 1 100 ? -15.487 -0.895 -10.084 1.00 94.31 100 ILE A CA 1
ATOM 792 C C . ILE A 1 100 ? -14.365 -1.593 -9.282 1.00 94.31 100 ILE A C 1
ATOM 794 O O . ILE A 1 100 ? -13.624 -0.958 -8.537 1.00 94.31 100 ILE A O 1
ATOM 798 N N . HIS A 1 101 ? -14.211 -2.910 -9.436 1.00 96.19 101 HIS A N 1
ATOM 799 C CA . HIS A 1 101 ? -13.148 -3.730 -8.831 1.00 96.19 101 HIS A CA 1
ATOM 800 C C . HIS A 1 101 ? -12.276 -4.397 -9.895 1.00 96.19 101 HIS A C 1
ATOM 802 O O . HIS A 1 101 ? -11.541 -5.340 -9.616 1.00 96.19 101 HIS A O 1
ATOM 808 N N . ARG A 1 102 ? -12.382 -3.941 -11.144 1.00 94.25 102 ARG A N 1
ATOM 809 C CA . ARG A 1 102 ? -11.597 -4.486 -12.244 1.00 94.25 102 ARG A CA 1
ATOM 810 C C . ARG A 1 102 ? -10.123 -4.164 -12.059 1.00 94.25 102 ARG A C 1
ATOM 812 O O . ARG A 1 102 ? -9.770 -3.052 -11.663 1.00 94.25 102 ARG A O 1
ATOM 819 N N . GLN A 1 103 ? -9.275 -5.097 -12.457 1.00 91.56 103 GLN A N 1
ATOM 820 C CA . GLN A 1 103 ? -7.880 -4.775 -12.695 1.00 91.56 103 GLN A CA 1
ATOM 821 C 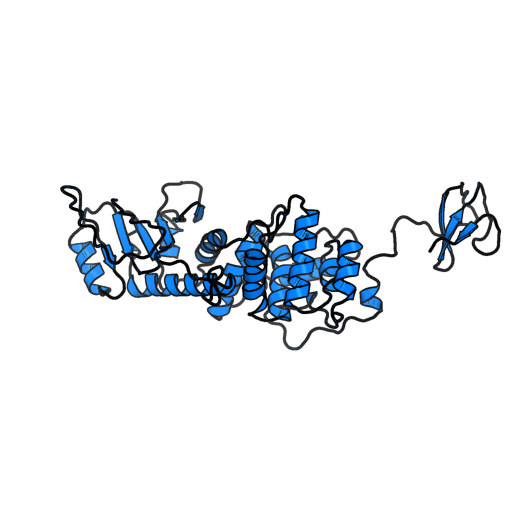C . GLN A 1 103 ? -7.781 -3.781 -13.863 1.00 91.56 103 GLN A C 1
ATOM 823 O O . GLN A 1 103 ? -8.560 -3.862 -14.826 1.00 91.56 103 GLN A O 1
ATOM 828 N N . PRO A 1 104 ? -6.847 -2.822 -13.806 1.00 85.50 104 PRO A N 1
ATOM 829 C CA . PRO A 1 104 ? -6.643 -1.880 -14.893 1.00 85.50 104 PRO A CA 1
ATOM 830 C C . PRO A 1 104 ? -6.323 -2.601 -16.209 1.00 85.50 104 PRO A C 1
ATOM 832 O O . PRO A 1 104 ? -5.446 -3.459 -16.273 1.00 85.50 104 PRO A O 1
ATOM 835 N N . THR A 1 105 ? -7.020 -2.243 -17.289 1.00 83.19 105 THR A N 1
ATOM 836 C CA . THR A 1 105 ? -6.717 -2.766 -18.628 1.00 83.19 105 THR A CA 1
ATOM 837 C C . THR A 1 105 ? -5.683 -1.873 -19.303 1.00 83.19 105 THR A C 1
ATOM 839 O O . THR A 1 105 ? -5.953 -0.698 -19.534 1.00 83.19 105 THR A O 1
ATOM 842 N N . GLY A 1 106 ? -4.522 -2.432 -19.647 1.00 82.56 106 GLY A N 1
ATOM 843 C CA . GLY A 1 106 ? -3.468 -1.713 -20.373 1.00 82.56 106 GLY A CA 1
ATOM 844 C C . GLY A 1 106 ? -2.684 -0.694 -19.540 1.00 82.56 106 GLY A C 1
ATOM 845 O O . GLY A 1 106 ? -1.878 0.038 -20.108 1.00 82.56 106 GLY A O 1
ATOM 846 N N . LEU A 1 107 ? -2.894 -0.646 -18.219 1.00 87.06 107 LEU A N 1
ATOM 847 C CA . LEU A 1 107 ? -2.042 0.137 -17.327 1.00 87.06 107 LEU A CA 1
ATOM 848 C C . LEU A 1 107 ? -0.677 -0.538 -17.215 1.00 87.06 107 LEU A C 1
ATOM 850 O O . LEU A 1 107 ? -0.581 -1.708 -16.845 1.00 87.06 107 LEU A O 1
ATOM 854 N N . VAL A 1 108 ? 0.365 0.239 -17.479 1.00 91.56 108 VAL A N 1
ATOM 855 C CA . VAL A 1 108 ? 1.753 -0.179 -17.322 1.00 91.56 108 VAL A CA 1
ATOM 856 C C . VAL A 1 108 ? 2.377 0.687 -16.240 1.00 91.56 108 VAL A C 1
ATOM 858 O O . VAL A 1 108 ? 2.425 1.906 -16.378 1.00 91.56 108 VAL A O 1
ATOM 861 N N . GLN A 1 109 ? 2.851 0.061 -15.166 1.00 94.50 109 GLN A N 1
ATOM 862 C CA . GLN A 1 109 ? 3.546 0.751 -14.086 1.00 94.50 109 GLN A CA 1
ATOM 863 C C . GLN A 1 109 ? 4.917 1.206 -14.589 1.00 94.50 109 GLN A C 1
ATOM 865 O O . GLN A 1 109 ? 5.795 0.381 -14.868 1.00 94.50 109 GLN A O 1
ATOM 870 N N . HIS A 1 110 ? 5.084 2.520 -14.751 1.00 95.56 110 HIS A N 1
ATOM 871 C CA . HIS A 1 110 ? 6.330 3.108 -15.232 1.00 95.56 110 HIS A CA 1
ATOM 872 C C . HIS A 1 110 ? 7.291 3.342 -14.068 1.00 95.56 110 HIS A C 1
ATOM 874 O O . HIS A 1 110 ? 7.095 4.237 -13.255 1.00 95.56 110 HIS A O 1
ATOM 880 N N . MET A 1 111 ? 8.350 2.544 -14.008 1.00 96.38 111 MET A N 1
ATOM 881 C CA . MET A 1 111 ? 9.434 2.649 -13.035 1.00 96.38 111 MET A CA 1
ATOM 882 C C . MET A 1 111 ? 10.649 3.256 -13.736 1.00 96.38 111 MET A C 1
ATOM 884 O O . MET A 1 111 ? 11.254 2.624 -14.606 1.00 96.38 111 MET A O 1
ATOM 888 N N . ARG A 1 112 ? 11.008 4.499 -13.421 1.00 95.00 112 ARG A N 1
ATOM 889 C CA . ARG A 1 112 ? 12.020 5.231 -14.190 1.00 95.00 112 ARG A CA 1
ATOM 890 C C . ARG A 1 112 ? 13.168 5.760 -13.357 1.00 95.00 112 ARG A C 1
ATOM 892 O O . ARG A 1 112 ? 13.003 6.218 -12.233 1.00 95.00 112 ARG A O 1
ATOM 899 N N . GLU A 1 113 ? 14.332 5.802 -13.984 1.00 95.31 113 GLU A N 1
ATOM 900 C CA . GLU A 1 113 ? 15.464 6.548 -13.465 1.00 95.31 113 GLU A CA 1
ATOM 901 C C . GLU A 1 113 ? 15.127 8.048 -13.421 1.00 95.31 113 GLU A C 1
ATOM 903 O O . GLU A 1 113 ? 14.614 8.638 -14.390 1.00 95.31 113 GLU A O 1
ATOM 908 N N . THR A 1 114 ? 15.416 8.673 -12.281 1.00 90.25 114 THR A N 1
ATOM 909 C CA . THR A 1 114 ? 15.287 10.117 -12.086 1.00 90.25 114 THR A CA 1
ATOM 910 C C . THR A 1 114 ? 16.652 10.797 -12.041 1.00 90.25 114 THR A C 1
ATOM 912 O O . THR A 1 114 ? 17.645 10.243 -11.566 1.00 90.25 114 THR A O 1
ATOM 915 N N . SER A 1 115 ? 16.693 12.034 -12.535 1.00 82.50 115 SER A N 1
ATOM 916 C CA . SER A 1 115 ? 17.827 12.945 -12.371 1.00 82.50 115 SER A CA 1
ATOM 917 C C . SER A 1 115 ? 17.701 13.829 -11.127 1.00 82.50 115 SER A C 1
ATOM 919 O O . SER A 1 115 ? 18.572 14.676 -10.911 1.00 82.50 115 SER A O 1
ATOM 921 N N . ALA A 1 116 ? 16.618 13.685 -10.352 1.00 77.25 116 ALA A N 1
ATOM 922 C CA . ALA A 1 116 ? 16.462 14.353 -9.067 1.00 77.25 116 ALA A CA 1
ATOM 923 C C . ALA A 1 116 ? 17.622 13.946 -8.149 1.00 77.25 116 ALA A C 1
ATOM 925 O O . ALA A 1 116 ? 17.954 12.766 -8.040 1.00 77.25 116 ALA A O 1
ATOM 926 N N . ARG A 1 117 ? 18.307 14.941 -7.576 1.00 65.50 117 ARG A N 1
ATOM 927 C CA . ARG A 1 117 ? 19.529 14.719 -6.786 1.00 65.50 117 ARG A CA 1
ATOM 928 C C . ARG A 1 117 ? 19.246 14.386 -5.327 1.00 65.50 117 ARG A C 1
ATOM 930 O O . ARG A 1 117 ? 20.076 13.727 -4.715 1.00 65.50 117 ARG A O 1
ATOM 937 N N . GLU A 1 118 ? 18.104 14.837 -4.817 1.00 69.94 118 GLU A N 1
ATOM 938 C CA . GLU A 1 118 ? 17.754 14.751 -3.396 1.00 69.94 118 GLU A CA 1
ATOM 939 C C . GLU A 1 118 ? 16.811 13.578 -3.083 1.00 69.94 118 GLU A C 1
ATOM 941 O O . GLU A 1 118 ? 16.780 13.113 -1.948 1.00 69.94 118 GLU A O 1
ATOM 946 N N . ASP A 1 119 ? 16.097 13.045 -4.081 1.00 75.38 119 ASP A N 1
ATOM 947 C CA . ASP A 1 119 ? 15.127 11.967 -3.870 1.00 75.38 119 ASP A CA 1
ATOM 948 C C . ASP A 1 119 ? 15.785 10.595 -4.060 1.00 75.38 119 ASP A C 1
ATOM 950 O O . ASP A 1 119 ? 16.439 10.333 -5.075 1.00 75.38 119 ASP A O 1
ATOM 954 N N . TYR A 1 120 ? 15.615 9.694 -3.091 1.00 85.12 120 TYR A N 1
ATOM 955 C CA . TYR A 1 120 ? 16.099 8.314 -3.195 1.00 85.12 120 TYR A CA 1
ATOM 956 C C . TYR A 1 120 ? 15.201 7.479 -4.118 1.00 85.12 120 TYR A C 1
ATOM 958 O O . TYR A 1 120 ? 15.651 6.959 -5.149 1.00 85.12 120 TYR A O 1
ATOM 966 N N . MET A 1 121 ? 13.926 7.398 -3.751 1.00 92.56 121 MET A N 1
ATOM 967 C CA . MET A 1 121 ? 12.819 6.845 -4.519 1.00 92.56 121 MET A CA 1
ATOM 968 C C . MET A 1 121 ? 11.606 7.759 -4.292 1.00 92.56 121 MET A C 1
ATOM 970 O O . MET A 1 121 ? 11.579 8.473 -3.292 1.00 92.56 121 MET A O 1
ATOM 974 N N . TYR A 1 122 ? 10.668 7.804 -5.236 1.00 91.88 122 TYR A N 1
ATOM 975 C CA . TYR A 1 122 ? 9.405 8.523 -5.056 1.00 91.88 122 TYR A CA 1
ATOM 976 C C . TYR A 1 122 ? 8.300 7.946 -5.946 1.00 91.88 122 TYR A C 1
ATOM 978 O O . TYR A 1 122 ? 8.573 7.350 -6.996 1.00 91.88 122 TYR A O 1
ATOM 986 N N . ALA A 1 123 ? 7.051 8.219 -5.589 1.00 92.31 123 ALA A N 1
ATOM 987 C CA . ALA A 1 123 ? 5.880 8.035 -6.431 1.00 92.31 123 ALA A CA 1
ATOM 988 C C . ALA A 1 123 ? 5.308 9.387 -6.860 1.00 92.31 123 ALA A C 1
ATOM 990 O O . ALA A 1 123 ? 5.243 10.337 -6.083 1.00 92.31 123 ALA A O 1
ATOM 991 N N . TYR A 1 124 ? 4.897 9.493 -8.118 1.00 86.44 124 TYR A N 1
ATOM 992 C CA . TYR A 1 124 ? 4.181 10.659 -8.619 1.00 86.44 124 TYR A CA 1
ATOM 993 C C . TYR A 1 124 ? 3.164 10.230 -9.673 1.00 86.44 124 TYR A C 1
ATOM 995 O O . TYR A 1 124 ? 3.091 9.054 -10.039 1.00 86.44 124 TYR A O 1
ATOM 1003 N N . GLU A 1 125 ? 2.376 11.177 -10.184 1.00 83.00 125 GLU A N 1
ATOM 1004 C CA . GLU A 1 125 ? 1.401 10.906 -11.237 1.00 83.00 125 GLU A CA 1
ATOM 1005 C C . GLU A 1 125 ? 2.028 10.043 -12.351 1.00 83.00 125 GLU A C 1
ATOM 1007 O O . GLU A 1 125 ? 3.032 10.405 -12.975 1.00 83.00 125 GLU A O 1
ATOM 1012 N N . GLN A 1 126 ? 1.424 8.867 -12.561 1.00 84.69 126 GLN A N 1
ATOM 1013 C CA . GLN A 1 126 ? 1.724 7.903 -13.627 1.00 84.69 126 GLN A CA 1
ATOM 1014 C C . GLN A 1 126 ? 3.082 7.174 -13.554 1.00 84.69 126 GLN A C 1
ATOM 1016 O O . GLN A 1 126 ? 3.343 6.338 -14.422 1.00 84.69 126 GLN A O 1
ATOM 1021 N N . HIS A 1 127 ? 3.947 7.436 -12.565 1.00 92.12 127 HIS A N 1
ATOM 1022 C CA . HIS A 1 127 ? 5.254 6.771 -12.482 1.00 92.12 127 HIS A CA 1
ATOM 1023 C C . HIS A 1 127 ? 5.856 6.725 -11.073 1.00 92.12 127 HIS A C 1
ATOM 1025 O O . HIS A 1 127 ? 5.552 7.546 -10.213 1.00 92.12 127 HIS A O 1
ATOM 1031 N N . THR A 1 128 ? 6.809 5.817 -10.879 1.00 95.25 128 THR A N 1
ATOM 1032 C CA . THR A 1 128 ? 7.743 5.829 -9.747 1.00 95.25 128 THR A CA 1
ATOM 1033 C C . THR A 1 128 ? 9.149 6.179 -10.229 1.00 95.25 128 THR A C 1
ATOM 1035 O O . THR A 1 128 ? 9.586 5.766 -11.310 1.00 95.25 128 THR A O 1
ATOM 1038 N N . GLY A 1 129 ? 9.846 7.012 -9.462 1.00 95.00 129 GLY A N 1
ATOM 1039 C CA . GLY A 1 129 ? 11.186 7.501 -9.752 1.00 95.00 129 GLY A CA 1
ATOM 1040 C C . GLY A 1 129 ? 12.234 6.874 -8.842 1.00 95.00 129 GLY A C 1
ATOM 1041 O O . GLY A 1 129 ? 12.013 6.721 -7.648 1.00 95.00 129 GLY A O 1
ATOM 1042 N N . PHE A 1 130 ? 13.395 6.542 -9.403 1.00 95.00 130 PHE A N 1
ATOM 1043 C CA . PHE A 1 130 ? 14.501 5.910 -8.682 1.00 95.00 130 PHE A CA 1
ATOM 1044 C C . PHE A 1 130 ? 15.809 6.597 -9.049 1.00 95.00 130 PHE A C 1
ATOM 1046 O O . PHE A 1 130 ? 16.125 6.736 -10.235 1.00 95.00 130 PHE A O 1
ATOM 1053 N N . ASN A 1 131 ? 16.583 7.058 -8.066 1.00 92.94 131 ASN A N 1
ATOM 1054 C CA . ASN A 1 131 ? 17.853 7.703 -8.388 1.00 92.94 131 ASN A CA 1
ATOM 1055 C C . ASN A 1 131 ? 18.835 6.710 -9.035 1.00 92.94 131 ASN A C 1
ATOM 1057 O O . ASN A 1 131 ? 18.778 5.498 -8.814 1.00 92.94 131 ASN A O 1
ATOM 1061 N N . TYR A 1 132 ? 19.747 7.222 -9.862 1.00 89.88 132 TYR A N 1
ATOM 1062 C CA . TYR A 1 132 ? 20.651 6.367 -10.636 1.00 89.88 132 TYR A CA 1
ATOM 1063 C C . TYR A 1 132 ? 21.674 5.605 -9.773 1.00 89.88 132 TYR A C 1
ATOM 1065 O O . TYR A 1 132 ? 22.191 4.582 -10.215 1.00 89.88 132 TYR A O 1
ATOM 1073 N N . ALA A 1 133 ? 21.998 6.116 -8.579 1.00 84.06 133 ALA A N 1
ATOM 1074 C CA . ALA A 1 133 ? 23.080 5.599 -7.745 1.00 84.06 133 ALA A CA 1
ATOM 1075 C C . ALA A 1 133 ? 22.655 4.355 -6.952 1.00 84.06 133 ALA A C 1
ATOM 1077 O O . ALA A 1 133 ? 23.258 3.292 -7.098 1.00 84.06 133 ALA A O 1
ATOM 1078 N N . ASP A 1 134 ? 21.593 4.469 -6.154 1.00 88.56 134 ASP A N 1
ATOM 1079 C CA . ASP A 1 134 ? 21.131 3.400 -5.268 1.00 88.56 134 ASP A CA 1
ATOM 1080 C C . ASP A 1 134 ? 19.739 2.894 -5.641 1.00 88.56 134 ASP A C 1
ATOM 1082 O O . ASP A 1 134 ? 19.519 1.682 -5.657 1.00 88.56 134 ASP A O 1
ATOM 1086 N N . GLY A 1 135 ? 18.817 3.784 -6.015 1.00 92.38 135 GLY A N 1
ATOM 1087 C CA . GLY A 1 135 ? 17.436 3.421 -6.326 1.00 92.38 135 GLY A CA 1
ATOM 1088 C C . GLY A 1 135 ? 17.348 2.431 -7.487 1.00 92.38 135 GLY A C 1
ATOM 1089 O O . GLY A 1 135 ? 16.782 1.345 -7.351 1.00 92.38 135 GLY A O 1
ATOM 1090 N N . MET A 1 136 ? 17.989 2.756 -8.612 1.00 94.75 136 MET A N 1
ATOM 1091 C CA . MET A 1 136 ? 18.049 1.868 -9.776 1.00 94.75 136 MET A CA 1
ATOM 1092 C C . MET A 1 136 ? 18.829 0.583 -9.487 1.00 94.75 136 MET A C 1
ATOM 1094 O O . MET A 1 136 ? 18.490 -0.465 -10.030 1.00 94.75 136 MET A O 1
ATOM 1098 N N . ARG A 1 137 ? 19.845 0.621 -8.615 1.00 92.31 137 ARG A N 1
ATOM 1099 C CA . ARG A 1 137 ? 20.586 -0.586 -8.221 1.00 92.31 137 ARG A CA 1
ATOM 1100 C C . ARG A 1 137 ? 19.667 -1.583 -7.513 1.00 92.31 137 ARG A C 1
ATOM 1102 O O . ARG A 1 137 ? 19.729 -2.763 -7.831 1.00 92.31 137 ARG A O 1
ATOM 1109 N N . VAL A 1 138 ? 18.805 -1.114 -6.608 1.00 93.19 138 VAL A N 1
ATOM 1110 C CA . VAL A 1 138 ? 17.811 -1.958 -5.920 1.00 93.19 138 VAL A CA 1
ATOM 1111 C C . VAL A 1 138 ? 16.694 -2.384 -6.879 1.00 93.19 138 VAL A C 1
ATOM 1113 O O . VAL A 1 138 ? 16.328 -3.557 -6.908 1.00 93.19 138 VAL A O 1
ATOM 1116 N N . LEU A 1 139 ? 16.190 -1.472 -7.720 1.00 95.00 139 LEU A N 1
ATOM 1117 C CA . LEU A 1 139 ? 15.152 -1.776 -8.715 1.00 95.00 139 LEU A CA 1
ATOM 1118 C C . LEU A 1 139 ? 15.577 -2.885 -9.679 1.00 95.00 139 LEU A C 1
ATOM 1120 O O . LEU A 1 139 ? 14.769 -3.739 -10.047 1.00 95.00 139 LEU A O 1
ATOM 1124 N N . LEU A 1 140 ? 16.839 -2.886 -10.092 1.00 95.44 140 LEU A N 1
ATOM 1125 C CA . LEU A 1 140 ? 17.372 -3.818 -11.081 1.00 95.44 140 LEU A CA 1
ATOM 1126 C C . LEU A 1 140 ? 18.020 -5.056 -10.456 1.00 95.44 140 LEU A C 1
ATOM 1128 O O . LEU A 1 140 ? 18.543 -5.884 -11.198 1.00 95.44 140 LEU A O 1
ATOM 1132 N N . ASP A 1 141 ? 17.977 -5.209 -9.132 1.00 91.88 141 ASP A N 1
ATOM 1133 C CA . ASP A 1 141 ? 18.491 -6.394 -8.453 1.00 91.88 141 ASP A CA 1
ATOM 1134 C C . ASP A 1 141 ? 17.453 -7.536 -8.517 1.00 91.88 141 ASP A C 1
ATOM 1136 O O . ASP A 1 141 ? 16.364 -7.424 -7.938 1.00 91.88 141 ASP A O 1
ATOM 1140 N N . PRO A 1 142 ? 17.732 -8.639 -9.238 1.00 84.12 142 PRO A N 1
ATOM 1141 C CA . PRO A 1 142 ? 16.821 -9.776 -9.309 1.00 84.12 142 PRO A CA 1
ATOM 1142 C C . PRO A 1 142 ? 16.789 -10.618 -8.022 1.00 84.12 142 PRO A C 1
ATOM 1144 O O . PRO A 1 142 ? 15.873 -11.425 -7.866 1.00 84.12 142 PRO A O 1
ATOM 1147 N N . ASP A 1 143 ? 17.771 -10.465 -7.129 1.00 83.56 143 ASP A N 1
ATOM 1148 C CA . ASP A 1 143 ? 17.970 -11.299 -5.935 1.00 83.56 143 ASP A CA 1
ATOM 1149 C C . ASP A 1 143 ? 17.905 -10.504 -4.617 1.00 83.56 143 ASP A C 1
ATOM 1151 O O . ASP A 1 143 ? 18.010 -11.088 -3.537 1.00 83.56 143 ASP A O 1
ATOM 1155 N N . GLY A 1 144 ? 17.728 -9.182 -4.690 1.00 72.12 144 GLY A N 1
ATOM 1156 C CA . GLY A 1 144 ? 17.794 -8.281 -3.540 1.00 72.12 144 GLY A CA 1
ATOM 1157 C C . GLY A 1 144 ? 16.805 -8.643 -2.429 1.00 72.12 144 GLY A C 1
ATOM 1158 O O . GLY A 1 144 ? 15.596 -8.707 -2.657 1.00 72.12 144 GLY A O 1
ATOM 1159 N N . SER A 1 145 ? 17.322 -8.843 -1.213 1.00 64.31 145 SER A N 1
ATOM 1160 C CA . SER A 1 145 ? 16.565 -9.341 -0.056 1.00 64.31 145 SER A CA 1
ATOM 1161 C C . SER A 1 145 ? 15.663 -8.302 0.618 1.00 64.31 145 SER A C 1
ATOM 1163 O O . SER A 1 145 ? 14.740 -8.696 1.325 1.00 64.31 145 SER A O 1
ATOM 1165 N N . SER A 1 146 ? 15.863 -7.003 0.371 1.00 71.88 146 SER A N 1
ATOM 1166 C CA . SER A 1 146 ? 14.968 -5.941 0.849 1.00 71.88 146 SER A CA 1
ATOM 1167 C C . SER A 1 146 ? 14.703 -4.919 -0.253 1.00 71.88 146 SER A C 1
ATOM 1169 O O . SER A 1 146 ? 15.567 -4.121 -0.613 1.00 71.88 146 SER A O 1
ATOM 1171 N N . GLN A 1 147 ? 13.490 -4.972 -0.803 1.00 88.31 147 GLN A N 1
ATOM 1172 C CA . GLN A 1 147 ? 12.986 -4.070 -1.843 1.00 88.31 147 GLN A CA 1
ATOM 1173 C C . GLN A 1 147 ? 11.872 -3.165 -1.298 1.00 88.31 147 GLN A C 1
ATOM 1175 O O . GLN A 1 147 ? 11.043 -2.682 -2.065 1.00 88.31 147 GLN A O 1
ATOM 1180 N N . TRP A 1 148 ? 11.866 -2.921 0.022 1.00 93.94 148 TRP A N 1
ATOM 1181 C CA . TRP A 1 148 ? 10.811 -2.174 0.713 1.00 93.94 148 TRP A CA 1
ATOM 1182 C C . TRP A 1 148 ? 10.478 -0.852 0.030 1.00 93.94 148 TRP A C 1
ATOM 1184 O O . TRP A 1 148 ? 9.308 -0.587 -0.204 1.00 93.94 148 TRP A O 1
ATOM 1194 N N . GLY A 1 149 ? 11.492 -0.062 -0.344 1.00 93.12 149 GLY A N 1
ATOM 1195 C CA . GLY A 1 149 ? 11.284 1.217 -1.029 1.00 93.12 149 GLY A CA 1
ATOM 1196 C C . GLY A 1 149 ? 10.477 1.072 -2.321 1.00 93.12 149 GLY A C 1
ATOM 1197 O O . GLY A 1 149 ? 9.546 1.824 -2.544 1.00 93.12 149 GLY A O 1
ATOM 1198 N N . ILE A 1 150 ? 10.727 0.035 -3.126 1.00 93.88 150 ILE A N 1
ATOM 1199 C CA . ILE A 1 150 ? 9.978 -0.199 -4.373 1.00 93.88 150 ILE A CA 1
ATOM 1200 C C . ILE A 1 150 ? 8.515 -0.541 -4.078 1.00 93.88 150 ILE A C 1
ATOM 1202 O O . ILE A 1 150 ? 7.622 -0.091 -4.792 1.00 93.88 150 ILE A O 1
ATOM 1206 N N . TRP A 1 151 ? 8.265 -1.357 -3.051 1.00 96.12 151 TRP A N 1
ATOM 1207 C CA . TRP A 1 151 ? 6.905 -1.726 -2.649 1.00 96.12 151 TRP A CA 1
ATOM 1208 C C . TRP A 1 151 ? 6.162 -0.524 -2.065 1.00 96.12 151 TRP A C 1
ATOM 1210 O O . TRP A 1 151 ? 4.999 -0.322 -2.378 1.00 96.12 151 TRP A O 1
ATOM 1220 N N . HIS A 1 152 ? 6.857 0.290 -1.278 1.00 96.94 152 HIS A N 1
ATOM 1221 C CA . HIS A 1 152 ? 6.340 1.508 -0.675 1.00 96.94 152 HIS A CA 1
ATOM 1222 C C . HIS A 1 152 ? 5.965 2.541 -1.746 1.00 96.94 152 HIS A C 1
ATOM 1224 O O . HIS A 1 152 ? 4.805 2.933 -1.821 1.00 96.94 152 HIS A O 1
ATOM 1230 N N . GLU A 1 153 ? 6.876 2.872 -2.670 1.00 96.00 153 GLU A N 1
ATOM 1231 C CA . GLU A 1 153 ? 6.559 3.812 -3.754 1.00 96.00 153 GLU A CA 1
ATOM 1232 C C . GLU A 1 153 ? 5.423 3.312 -4.645 1.00 96.00 153 GLU A C 1
ATOM 1234 O O . GLU A 1 153 ? 4.544 4.072 -5.048 1.00 96.00 153 GLU A O 1
ATOM 1239 N N . LEU A 1 154 ? 5.402 2.014 -4.960 1.00 95.56 154 LEU A N 1
ATOM 1240 C CA . LEU A 1 154 ? 4.283 1.465 -5.714 1.00 95.56 154 LEU A CA 1
ATOM 1241 C C . LEU A 1 154 ? 2.980 1.582 -4.915 1.00 95.56 154 LEU A C 1
ATOM 1243 O O . LEU A 1 154 ? 1.962 1.947 -5.496 1.00 95.56 154 LEU A O 1
ATOM 1247 N N . GLY A 1 155 ? 3.011 1.329 -3.606 1.00 96.75 155 GLY A N 1
ATOM 1248 C CA . GLY A 1 155 ? 1.879 1.456 -2.693 1.00 96.75 155 GLY A CA 1
ATOM 1249 C C . GLY A 1 155 ? 1.213 2.828 -2.734 1.00 96.75 155 GLY A C 1
ATOM 1250 O O . GLY A 1 155 ? -0.016 2.888 -2.740 1.00 96.75 155 GLY A O 1
ATOM 1251 N N . HIS A 1 156 ? 1.984 3.915 -2.858 1.00 95.88 156 HIS A N 1
ATOM 1252 C CA . HIS A 1 156 ? 1.425 5.267 -2.987 1.00 95.88 156 HIS A CA 1
ATOM 1253 C C . HIS A 1 156 ? 0.484 5.404 -4.192 1.00 95.88 156 HIS A C 1
ATOM 1255 O O . HIS A 1 156 ? -0.494 6.141 -4.133 1.00 95.88 156 HIS A O 1
ATOM 1261 N N . THR A 1 157 ? 0.700 4.633 -5.264 1.00 93.25 157 THR A N 1
ATOM 1262 C CA . THR A 1 157 ? -0.185 4.633 -6.445 1.00 93.25 157 THR A CA 1
ATOM 1263 C C . THR A 1 157 ? -1.519 3.898 -6.231 1.00 93.25 157 THR A C 1
ATOM 1265 O O . THR A 1 157 ? -2.393 3.961 -7.095 1.00 93.25 157 THR A O 1
ATOM 1268 N N . TYR A 1 158 ? -1.686 3.204 -5.097 1.00 94.56 158 TYR A N 1
ATOM 1269 C CA . TYR A 1 158 ? -2.893 2.446 -4.732 1.00 94.56 158 TYR A CA 1
ATOM 1270 C C . TYR A 1 158 ? -3.653 3.030 -3.538 1.00 94.56 158 TYR A C 1
ATOM 1272 O O . TYR A 1 158 ? -4.758 2.560 -3.250 1.00 94.56 158 TYR A O 1
ATOM 1280 N N . GLN A 1 159 ? -3.077 3.994 -2.815 1.00 93.56 159 GLN A N 1
ATOM 1281 C CA . GLN A 1 159 ? -3.714 4.553 -1.627 1.00 93.56 159 GLN A CA 1
ATOM 1282 C C . GLN A 1 159 ? -5.061 5.199 -1.957 1.00 93.56 159 GLN A C 1
ATOM 1284 O O . GLN A 1 159 ? -5.265 5.782 -3.019 1.00 93.56 159 GLN A O 1
ATOM 1289 N N . ILE A 1 160 ? -5.988 5.073 -1.011 1.00 91.69 160 ILE A N 1
ATOM 1290 C CA . ILE A 1 160 ? -7.266 5.776 -1.032 1.00 91.69 160 ILE A CA 1
ATOM 1291 C C . ILE A 1 160 ? -7.138 6.923 -0.034 1.00 91.69 160 ILE A C 1
ATOM 1293 O O . ILE A 1 160 ? -7.059 6.665 1.166 1.00 91.69 160 ILE A O 1
ATOM 1297 N N . ASP A 1 161 ? -7.137 8.164 -0.519 1.00 87.25 161 ASP A N 1
ATOM 1298 C CA . ASP A 1 161 ? -6.938 9.366 0.310 1.00 87.25 161 ASP A CA 1
ATOM 1299 C C . ASP A 1 161 ? -7.942 9.469 1.475 1.00 87.25 161 ASP A C 1
ATOM 1301 O O . ASP A 1 161 ? -7.598 9.916 2.570 1.00 87.25 161 ASP A O 1
ATOM 1305 N N . ASP A 1 162 ? -9.177 9.001 1.267 1.00 88.75 162 ASP A N 1
ATOM 1306 C CA . ASP A 1 162 ? -10.235 8.987 2.285 1.00 88.75 162 ASP A CA 1
ATOM 1307 C C . ASP A 1 162 ? -10.098 7.842 3.309 1.00 88.75 162 ASP A C 1
ATOM 1309 O O . ASP A 1 162 ? -10.755 7.857 4.352 1.00 88.75 162 ASP A O 1
ATOM 1313 N N . MET A 1 163 ? -9.237 6.846 3.055 1.00 90.19 163 MET A N 1
ATOM 1314 C CA . MET A 1 163 ? -8.920 5.743 3.981 1.00 90.19 163 MET A CA 1
ATOM 1315 C C . MET A 1 163 ? -7.765 6.117 4.932 1.00 90.19 163 MET A C 1
ATOM 1317 O O . MET A 1 163 ? -6.954 5.284 5.336 1.00 90.19 163 MET A O 1
ATOM 1321 N N . GLY A 1 164 ? -7.685 7.390 5.294 1.00 87.81 164 GLY A N 1
ATOM 1322 C CA . GLY A 1 164 ? -6.691 7.955 6.191 1.00 87.81 164 GLY A CA 1
ATOM 1323 C C . GLY A 1 164 ? -7.143 9.328 6.666 1.00 87.81 164 GLY A C 1
ATOM 1324 O O . GLY A 1 164 ? -8.207 9.803 6.295 1.00 87.81 164 GLY A O 1
ATOM 1325 N N . TRP A 1 165 ? -6.343 9.952 7.512 1.00 94.31 165 TRP A N 1
ATOM 1326 C CA . TRP A 1 165 ? -6.499 11.316 8.018 1.00 94.31 165 TRP A CA 1
ATOM 1327 C C . TRP A 1 165 ? -5.114 11.979 7.986 1.00 94.31 165 TRP A C 1
ATOM 1329 O O . TRP A 1 165 ? -4.186 11.426 7.389 1.00 94.31 165 TRP A O 1
ATOM 1339 N N . GLU A 1 166 ? -4.962 13.151 8.590 1.00 93.31 166 GLU A N 1
ATOM 1340 C CA . GLU A 1 166 ? -3.710 13.904 8.647 1.00 93.31 166 GLU A CA 1
ATOM 1341 C C . GLU A 1 166 ? -2.516 12.993 8.987 1.00 93.31 166 GLU A C 1
ATOM 1343 O O . GLU A 1 166 ? -2.573 12.147 9.887 1.00 93.31 166 GLU A O 1
ATOM 1348 N N . ASP A 1 167 ? -1.438 13.147 8.215 1.00 94.25 167 ASP A N 1
ATOM 1349 C CA . ASP A 1 167 ? -0.189 12.393 8.335 1.00 94.25 167 ASP A CA 1
ATOM 1350 C C . ASP A 1 167 ? -0.315 10.857 8.207 1.00 94.25 167 ASP A C 1
ATOM 1352 O O . ASP A 1 167 ? 0.543 10.133 8.725 1.00 94.25 167 ASP A O 1
ATOM 1356 N N . MET A 1 168 ? -1.350 10.333 7.525 1.00 96.25 168 MET A N 1
ATOM 1357 C CA . MET A 1 168 ? -1.512 8.891 7.231 1.00 96.25 168 MET A CA 1
ATOM 1358 C C . MET A 1 168 ? -0.907 8.425 5.899 1.00 96.25 168 MET A C 1
ATOM 1360 O O . MET A 1 168 ? -0.868 7.211 5.662 1.00 96.25 168 MET A O 1
ATOM 1364 N N . THR A 1 169 ? -0.428 9.333 5.043 1.00 95.69 169 THR A N 1
ATOM 1365 C CA . THR A 1 169 ? 0.139 8.987 3.725 1.00 95.69 169 THR A CA 1
ATOM 1366 C C . THR A 1 169 ? 1.307 8.009 3.859 1.00 95.69 169 THR A C 1
ATOM 1368 O O . THR A 1 169 ? 1.264 6.936 3.268 1.00 95.69 169 THR A O 1
ATOM 1371 N N . GLU A 1 170 ? 2.263 8.282 4.749 1.00 96.81 170 GLU A N 1
ATOM 1372 C CA . GLU A 1 170 ? 3.417 7.399 5.003 1.00 96.81 170 GLU A CA 1
ATOM 1373 C C . GLU A 1 170 ? 3.097 6.193 5.901 1.00 96.81 170 GLU A C 1
ATOM 1375 O O . GLU A 1 170 ? 3.907 5.288 6.091 1.00 96.81 170 GLU A O 1
ATOM 1380 N N . VAL A 1 171 ? 1.882 6.127 6.449 1.00 98.12 171 VAL A N 1
ATOM 1381 C CA . VAL A 1 171 ? 1.456 5.024 7.320 1.00 98.12 171 VAL A CA 1
ATOM 1382 C C . VAL A 1 171 ? 0.720 3.963 6.513 1.00 98.12 171 VAL A C 1
ATOM 1384 O O . VAL A 1 171 ? 1.116 2.800 6.487 1.00 98.12 171 VAL A O 1
ATOM 1387 N N . THR A 1 172 ? -0.357 4.352 5.834 1.00 97.94 172 THR A N 1
ATOM 1388 C CA . THR A 1 172 ? -1.258 3.410 5.151 1.00 97.94 172 THR A CA 1
ATOM 1389 C C . THR A 1 172 ? -0.622 2.785 3.911 1.00 97.94 172 THR A C 1
ATOM 1391 O O . THR A 1 172 ? -0.907 1.627 3.604 1.00 97.94 172 THR A O 1
ATOM 1394 N N . VAL A 1 173 ? 0.319 3.478 3.258 1.00 98.12 173 VAL A N 1
ATOM 1395 C CA . VAL A 1 173 ? 1.132 2.922 2.164 1.00 98.12 173 VAL A CA 1
ATOM 1396 C C . VAL A 1 173 ? 1.854 1.641 2.586 1.00 98.12 173 VAL A C 1
ATOM 1398 O O . VAL A 1 173 ? 1.929 0.668 1.834 1.00 98.12 173 VAL A O 1
ATOM 1401 N N . ASN A 1 174 ? 2.306 1.579 3.841 1.00 98.44 174 ASN A N 1
ATOM 1402 C CA . ASN A 1 174 ? 3.070 0.451 4.347 1.00 98.44 174 ASN A CA 1
ATOM 1403 C C . ASN A 1 174 ? 2.212 -0.804 4.587 1.00 98.44 174 ASN A C 1
ATOM 1405 O O . ASN A 1 174 ? 2.776 -1.878 4.787 1.00 98.44 174 ASN A O 1
ATOM 1409 N N . ILE A 1 175 ? 0.878 -0.731 4.476 1.00 98.50 175 ILE A N 1
ATOM 1410 C CA . ILE A 1 175 ? 0.014 -1.924 4.408 1.00 98.50 175 ILE A CA 1
ATOM 1411 C C . ILE A 1 175 ? 0.368 -2.754 3.165 1.00 98.50 175 ILE A C 1
ATOM 1413 O O . ILE A 1 175 ? 0.496 -3.978 3.249 1.00 98.50 175 ILE A O 1
ATOM 1417 N N . PHE A 1 176 ? 0.586 -2.098 2.022 1.00 98.44 176 PHE A N 1
ATOM 1418 C CA . PHE A 1 176 ? 0.987 -2.759 0.780 1.00 98.44 176 PHE A CA 1
ATOM 1419 C C . PHE A 1 176 ? 2.380 -3.385 0.915 1.00 98.44 176 PHE A C 1
ATOM 1421 O O . PHE A 1 176 ? 2.555 -4.574 0.634 1.00 98.44 176 PHE A O 1
ATOM 1428 N N . SER A 1 177 ? 3.348 -2.628 1.441 1.00 97.94 177 SER A N 1
ATOM 1429 C CA . SER A 1 177 ? 4.712 -3.108 1.700 1.00 97.94 177 SER A CA 1
ATOM 1430 C C . SER A 1 177 ? 4.741 -4.320 2.636 1.00 97.94 177 SER A C 1
ATOM 1432 O O . SER A 1 177 ? 5.377 -5.327 2.318 1.00 97.94 177 SER A O 1
ATOM 1434 N N . MET A 1 178 ? 4.001 -4.271 3.751 1.00 97.94 178 MET A N 1
ATOM 1435 C CA . MET A 1 178 ? 3.896 -5.379 4.708 1.00 97.94 178 MET A CA 1
ATOM 1436 C C . MET A 1 178 ? 3.306 -6.637 4.065 1.00 97.94 178 MET A C 1
ATOM 1438 O O . MET A 1 178 ? 3.806 -7.741 4.293 1.00 97.94 178 MET A O 1
ATOM 1442 N N . ARG A 1 179 ? 2.278 -6.501 3.216 1.00 97.62 179 ARG A N 1
ATOM 1443 C CA . ARG A 1 179 ? 1.683 -7.648 2.510 1.00 97.62 179 ARG A CA 1
ATOM 1444 C C . ARG A 1 179 ? 2.630 -8.264 1.492 1.00 97.62 179 ARG A C 1
ATOM 1446 O O . ARG A 1 179 ? 2.672 -9.490 1.392 1.00 97.62 179 ARG A O 1
ATOM 1453 N N . VAL A 1 180 ? 3.422 -7.458 0.783 1.00 96.25 180 VAL A N 1
ATOM 1454 C CA . VAL A 1 180 ? 4.470 -7.986 -0.103 1.00 96.25 180 VAL A CA 1
ATOM 1455 C C . VAL A 1 180 ? 5.520 -8.747 0.704 1.00 96.25 180 VAL A C 1
ATOM 1457 O O . VAL A 1 180 ? 5.797 -9.904 0.390 1.00 96.25 180 VAL A O 1
ATOM 1460 N N . GLN A 1 181 ? 6.039 -8.151 1.779 1.00 95.25 181 GLN A N 1
ATOM 1461 C CA . GLN A 1 181 ? 7.027 -8.785 2.656 1.00 95.25 181 GLN A CA 1
ATOM 1462 C C . GLN A 1 181 ? 6.521 -10.135 3.198 1.00 95.25 181 GLN A C 1
ATOM 1464 O O . GLN A 1 181 ? 7.197 -11.161 3.075 1.00 95.25 181 GLN A O 1
ATOM 1469 N N . LYS A 1 182 ? 5.280 -10.163 3.700 1.00 95.12 182 LYS A N 1
ATOM 1470 C CA . LYS A 1 182 ? 4.599 -11.374 4.181 1.00 95.12 182 LYS A CA 1
ATOM 1471 C C . LYS A 1 182 ? 4.437 -12.429 3.086 1.00 95.12 182 LYS A C 1
ATOM 1473 O O . LYS A 1 182 ? 4.723 -13.601 3.321 1.00 95.12 182 LYS A O 1
ATOM 1478 N N . ALA A 1 183 ? 4.018 -12.042 1.880 1.00 94.75 183 ALA A N 1
ATOM 1479 C CA . ALA A 1 183 ? 3.843 -12.965 0.754 1.00 94.75 183 ALA A CA 1
ATOM 1480 C C . ALA A 1 183 ? 5.167 -13.560 0.239 1.00 94.75 183 ALA A C 1
ATOM 1482 O O . ALA A 1 183 ? 5.173 -14.629 -0.379 1.00 94.75 183 ALA A O 1
ATOM 1483 N N . LEU A 1 184 ? 6.292 -12.889 0.494 1.00 91.62 184 LEU A N 1
ATOM 1484 C CA . LEU A 1 184 ? 7.635 -13.405 0.230 1.00 91.62 184 LEU A CA 1
ATOM 1485 C C . LEU A 1 184 ? 8.158 -14.323 1.348 1.00 91.62 184 LEU A C 1
ATOM 1487 O O . LEU A 1 184 ? 9.261 -14.852 1.224 1.00 91.62 184 LEU A O 1
ATOM 1491 N N . GLY A 1 185 ? 7.382 -14.538 2.418 1.00 91.88 185 GLY A N 1
ATOM 1492 C CA . GLY A 1 185 ? 7.791 -15.340 3.572 1.00 91.88 185 GLY A CA 1
ATOM 1493 C C . GLY A 1 185 ? 8.904 -14.689 4.393 1.00 91.88 185 GLY A C 1
ATOM 1494 O O . GLY A 1 185 ? 9.605 -15.382 5.130 1.00 91.88 185 GLY A O 1
ATOM 1495 N N . GLN A 1 186 ? 9.096 -13.379 4.236 1.00 92.69 186 GLN A N 1
ATOM 1496 C CA . GLN A 1 186 ? 10.073 -12.619 5.001 1.00 92.69 186 GLN A CA 1
ATOM 1497 C C . GLN A 1 186 ? 9.505 -12.281 6.379 1.00 92.69 186 GLN A C 1
ATOM 1499 O O . GLN A 1 186 ? 8.290 -12.156 6.563 1.00 92.69 186 GLN A O 1
ATOM 1504 N N . ARG A 1 187 ? 10.400 -12.137 7.357 1.00 94.69 187 ARG A N 1
ATOM 1505 C CA . ARG A 1 187 ? 10.036 -11.659 8.689 1.00 94.69 187 ARG A CA 1
ATOM 1506 C C . ARG A 1 187 ? 9.524 -10.225 8.555 1.00 94.69 187 ARG A C 1
ATOM 1508 O O . ARG A 1 187 ? 10.055 -9.462 7.756 1.00 94.69 187 ARG A O 1
ATOM 1515 N N . SER A 1 188 ? 8.451 -9.881 9.264 1.00 95.50 188 SER A N 1
ATOM 1516 C CA . SER A 1 188 ? 7.817 -8.575 9.077 1.00 95.50 188 SER A CA 1
ATOM 1517 C C . SER A 1 188 ? 8.707 -7.450 9.605 1.00 95.50 188 SER A C 1
ATOM 1519 O O . SER A 1 188 ? 9.426 -7.626 10.590 1.00 95.50 188 SER A O 1
ATOM 1521 N N . ARG A 1 189 ? 8.629 -6.265 9.000 1.00 95.62 189 ARG A N 1
ATOM 1522 C CA . ARG A 1 189 ? 9.426 -5.110 9.419 1.00 95.62 189 ARG A CA 1
ATOM 1523 C C . ARG A 1 189 ? 9.122 -4.682 10.855 1.00 95.62 189 ARG A C 1
ATOM 1525 O O . ARG A 1 189 ? 10.031 -4.332 11.598 1.00 95.62 189 ARG A O 1
ATOM 1532 N N . LEU A 1 190 ? 7.865 -4.817 11.283 1.00 97.81 190 LEU A N 1
ATOM 1533 C CA . LEU A 1 190 ? 7.461 -4.574 12.672 1.00 97.81 190 LEU A CA 1
ATOM 1534 C C . LEU A 1 190 ? 8.166 -5.518 13.670 1.00 97.81 190 LEU A C 1
ATOM 1536 O O . LEU A 1 190 ? 8.400 -5.135 14.819 1.00 97.81 190 LEU A O 1
ATOM 1540 N N . GLU A 1 191 ? 8.531 -6.731 13.241 1.00 97.19 191 GLU A N 1
ATOM 1541 C CA . GLU A 1 191 ? 9.295 -7.701 14.037 1.00 97.19 191 GLU A CA 1
ATOM 1542 C C . GLU A 1 191 ? 10.815 -7.542 13.914 1.00 97.19 191 GLU A C 1
ATOM 1544 O O . GLU A 1 191 ? 11.545 -7.714 14.899 1.00 97.19 191 GLU A O 1
ATOM 1549 N N . GLU A 1 192 ? 11.311 -7.255 12.710 1.00 95.12 192 GLU A N 1
ATOM 1550 C CA . GLU A 1 192 ? 12.731 -7.019 12.433 1.00 95.12 192 GLU A CA 1
ATOM 1551 C C . GLU A 1 192 ? 13.236 -5.787 13.184 1.00 95.12 192 GLU A C 1
ATOM 1553 O O . GLU A 1 192 ? 14.205 -5.891 13.943 1.00 95.12 192 GLU A O 1
ATOM 1558 N N . ASP A 1 193 ? 12.497 -4.682 13.083 1.00 95.31 193 ASP A N 1
ATOM 1559 C CA . ASP A 1 193 ? 12.845 -3.390 13.678 1.00 95.31 193 ASP A CA 1
ATOM 1560 C C . ASP A 1 193 ? 12.343 -3.262 15.133 1.00 95.31 193 ASP A C 1
ATOM 1562 O O . ASP A 1 193 ? 12.515 -2.231 15.776 1.00 95.31 193 ASP A O 1
ATOM 1566 N N . ARG A 1 194 ? 11.761 -4.335 15.697 1.00 96.12 194 ARG A N 1
ATOM 1567 C CA . ARG A 1 194 ? 11.261 -4.431 17.088 1.00 96.12 194 ARG A CA 1
ATOM 1568 C C . ARG A 1 194 ? 10.165 -3.422 17.461 1.00 96.12 194 ARG A C 1
ATOM 1570 O O . ARG A 1 194 ? 9.923 -3.209 18.654 1.00 96.12 194 ARG A O 1
ATOM 1577 N N . VAL A 1 195 ? 9.446 -2.895 16.473 1.00 98.12 195 VAL A N 1
ATOM 1578 C CA . VAL A 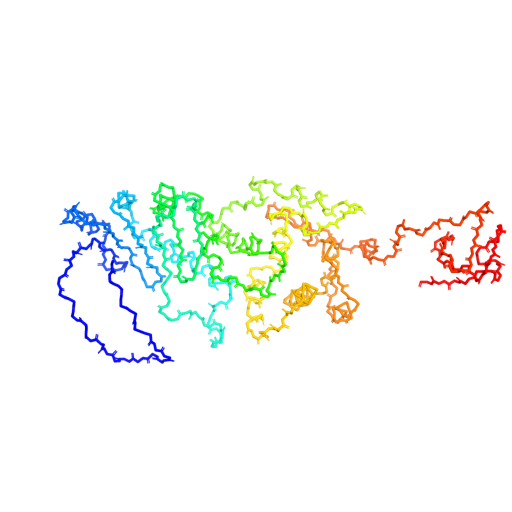1 195 ? 8.387 -1.880 16.619 1.00 98.12 195 VAL A CA 1
ATOM 1579 C C . VAL A 1 195 ? 7.257 -2.336 17.547 1.00 98.12 195 VAL A C 1
ATOM 1581 O O . VAL A 1 195 ? 6.688 -1.524 18.272 1.00 98.12 195 VAL A O 1
ATOM 1584 N N . TYR A 1 196 ? 6.957 -3.639 17.617 1.00 98.06 196 TYR A N 1
ATOM 1585 C CA . TYR A 1 196 ? 5.956 -4.156 18.564 1.00 98.06 196 TYR A CA 1
ATOM 1586 C C . TYR A 1 196 ? 6.243 -3.795 20.026 1.00 98.06 196 TYR A C 1
ATOM 1588 O O . TYR A 1 196 ? 5.309 -3.632 20.809 1.00 98.06 196 TYR A O 1
ATOM 1596 N N . THR A 1 197 ? 7.514 -3.625 20.397 1.00 95.62 197 THR A N 1
ATOM 1597 C CA . THR A 1 197 ? 7.885 -3.149 21.737 1.00 95.62 197 THR A CA 1
ATOM 1598 C C . THR A 1 197 ? 7.313 -1.756 21.985 1.00 95.62 197 THR A C 1
ATOM 1600 O O . THR A 1 197 ? 6.692 -1.518 23.019 1.00 95.62 197 THR A O 1
ATOM 1603 N N . ASP A 1 198 ? 7.460 -0.855 21.016 1.00 97.19 198 ASP A N 1
ATOM 1604 C CA . ASP A 1 198 ? 6.974 0.521 21.103 1.00 97.19 198 ASP A CA 1
ATOM 1605 C C . ASP A 1 198 ? 5.450 0.590 21.019 1.00 97.19 198 ASP A C 1
ATOM 1607 O O . ASP A 1 198 ? 4.830 1.316 21.798 1.00 97.19 198 ASP A O 1
ATOM 1611 N N . ILE A 1 199 ? 4.840 -0.242 20.167 1.00 98.12 199 ILE A N 1
ATOM 1612 C CA . ILE A 1 199 ? 3.385 -0.422 20.097 1.00 98.12 199 ILE A CA 1
ATOM 1613 C C . ILE A 1 199 ? 2.834 -0.817 21.469 1.00 98.12 199 ILE A C 1
ATOM 1615 O O . ILE A 1 199 ? 1.968 -0.131 22.012 1.00 98.12 199 ILE A O 1
ATOM 1619 N N . PHE A 1 200 ? 3.344 -1.885 22.083 1.00 96.25 200 PHE A N 1
ATOM 1620 C CA . PHE A 1 200 ? 2.817 -2.350 23.367 1.00 96.25 200 PHE A CA 1
ATOM 1621 C C . PHE A 1 200 ? 3.135 -1.390 24.513 1.00 96.25 200 PHE A C 1
ATOM 1623 O O . PHE A 1 200 ? 2.294 -1.193 25.392 1.00 96.25 200 PHE A O 1
ATOM 1630 N N . ASN A 1 201 ? 4.298 -0.736 24.487 1.00 94.81 201 ASN A N 1
ATOM 1631 C CA . ASN A 1 201 ? 4.611 0.333 25.431 1.00 94.81 201 ASN A CA 1
ATOM 1632 C C . ASN A 1 201 ? 3.604 1.478 25.323 1.00 94.81 201 ASN A C 1
ATOM 1634 O O . ASN A 1 201 ? 3.150 1.968 26.350 1.00 94.81 201 ASN A O 1
ATOM 1638 N N . TYR A 1 202 ? 3.234 1.892 24.110 1.00 96.38 202 TYR A N 1
ATOM 1639 C CA . TYR A 1 202 ? 2.224 2.919 23.873 1.00 96.38 202 TYR A CA 1
ATOM 1640 C C . TYR A 1 202 ? 0.832 2.486 24.361 1.00 96.38 202 TYR A C 1
ATOM 1642 O O . TYR A 1 202 ? 0.195 3.209 25.130 1.00 96.38 202 TYR A O 1
ATOM 1650 N N . LEU A 1 203 ? 0.386 1.284 23.985 1.00 95.06 203 LEU A N 1
ATOM 1651 C CA . LEU A 1 203 ? -0.941 0.754 24.322 1.00 95.06 203 LEU A CA 1
ATOM 1652 C C . LEU A 1 203 ? -1.160 0.537 25.829 1.00 95.06 203 LEU A C 1
ATOM 1654 O O . LEU A 1 203 ? -2.306 0.562 26.294 1.00 95.06 203 LEU A O 1
ATOM 1658 N N . ASN A 1 204 ? -0.078 0.336 26.586 1.00 91.50 204 ASN A N 1
ATOM 1659 C CA . ASN A 1 204 ? -0.100 0.131 28.036 1.00 91.50 204 ASN A CA 1
ATOM 1660 C C . ASN A 1 204 ? 0.063 1.424 28.856 1.00 91.50 204 ASN A C 1
ATOM 1662 O O . ASN A 1 204 ? 0.032 1.365 30.085 1.00 91.50 204 ASN A O 1
ATOM 1666 N N . ARG A 1 205 ? 0.205 2.598 28.221 1.00 88.81 205 ARG A N 1
ATOM 1667 C CA . ARG A 1 205 ? 0.221 3.885 28.941 1.00 88.81 205 ARG A CA 1
ATOM 1668 C C . ARG A 1 205 ? -1.157 4.194 29.526 1.00 88.81 205 ARG A C 1
ATOM 1670 O O . ARG A 1 205 ? -2.173 4.063 28.843 1.00 88.81 205 ARG A O 1
ATOM 1677 N N . SER A 1 206 ? -1.172 4.660 30.773 1.00 77.81 206 SER A N 1
ATOM 1678 C CA . SER A 1 206 ? -2.387 5.046 31.501 1.00 77.81 206 SER A CA 1
ATOM 1679 C C . SER A 1 206 ? -2.833 6.489 31.246 1.00 77.81 206 SER A C 1
ATOM 1681 O O . SER A 1 206 ? -4.004 6.794 31.431 1.00 77.81 206 SER A O 1
ATOM 1683 N N . GLN A 1 207 ? -1.935 7.382 30.814 1.00 79.69 207 GLN A N 1
ATOM 1684 C CA . GLN A 1 207 ? -2.236 8.798 30.563 1.00 79.69 207 GLN A CA 1
ATOM 1685 C C . GLN A 1 207 ? -1.511 9.315 29.311 1.00 79.69 207 GLN A C 1
ATOM 1687 O O . GLN A 1 207 ? -0.503 8.748 28.883 1.00 79.69 207 GLN A O 1
ATOM 1692 N N . SER A 1 208 ? -2.029 10.401 28.727 1.00 79.75 208 SER A N 1
ATOM 1693 C CA . SER A 1 208 ? -1.409 11.146 27.616 1.00 79.75 208 SER A CA 1
ATOM 1694 C C . SER A 1 208 ? -1.142 10.327 26.343 1.00 79.75 208 SER A C 1
ATOM 1696 O O . SER A 1 208 ? -0.137 10.530 25.658 1.00 79.75 208 SER A O 1
ATOM 1698 N N . LYS A 1 209 ? -2.040 9.394 25.999 1.00 92.44 209 LYS A N 1
ATOM 1699 C CA . LYS A 1 209 ? -1.991 8.690 24.711 1.00 92.44 209 LYS A CA 1
ATOM 1700 C C . LYS A 1 209 ? -2.481 9.609 23.595 1.00 92.44 209 LYS A C 1
ATOM 1702 O O . LYS A 1 209 ? -3.580 10.143 23.666 1.00 92.44 209 LYS A O 1
ATOM 1707 N N . ASN A 1 210 ? -1.672 9.753 22.552 1.00 95.12 210 ASN A N 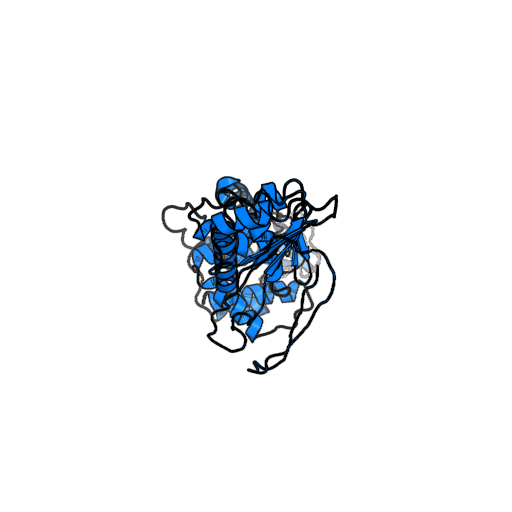1
ATOM 1708 C CA . ASN A 1 210 ? -2.049 10.441 21.324 1.00 95.12 210 ASN A CA 1
ATOM 1709 C C . ASN A 1 210 ? -1.534 9.622 20.139 1.00 95.12 210 ASN A C 1
ATOM 1711 O O . ASN A 1 210 ? -0.319 9.483 19.979 1.00 95.12 210 ASN A O 1
ATOM 1715 N N . PHE A 1 211 ? -2.457 9.036 19.374 1.00 96.69 211 PHE A N 1
ATOM 1716 C CA . PHE A 1 211 ? -2.139 8.195 18.218 1.00 96.69 211 PHE A CA 1
ATOM 1717 C C . PHE A 1 211 ? -1.335 8.965 17.167 1.00 96.69 211 PHE A C 1
ATOM 1719 O O . PHE A 1 211 ? -0.302 8.489 16.708 1.00 96.69 211 PHE A O 1
ATOM 1726 N N . ASP A 1 212 ? -1.752 10.191 16.854 1.00 95.94 212 ASP A N 1
ATOM 1727 C CA . ASP A 1 212 ? -1.190 10.990 15.760 1.00 95.94 212 ASP A CA 1
ATOM 1728 C C . ASP A 1 212 ? 0.235 11.476 16.036 1.00 95.94 212 ASP A C 1
ATOM 1730 O O . ASP A 1 212 ? 0.942 11.885 15.124 1.00 95.94 212 ASP A O 1
ATOM 1734 N N . LYS A 1 213 ? 0.675 11.427 17.298 1.00 95.88 213 LYS A N 1
ATOM 1735 C CA . LYS A 1 213 ? 2.050 11.761 17.699 1.00 95.88 213 LYS A CA 1
ATOM 1736 C C . LYS A 1 213 ? 2.979 10.553 17.780 1.00 95.88 213 LYS A C 1
ATOM 1738 O O . LYS A 1 213 ? 4.114 10.712 18.225 1.00 95.88 213 LYS A O 1
ATOM 1743 N N . GLN A 1 214 ? 2.512 9.358 17.417 1.00 97.00 214 GLN A N 1
ATOM 1744 C CA . GLN A 1 214 ? 3.377 8.182 17.348 1.00 97.00 214 GLN A CA 1
ATOM 1745 C C . GLN A 1 214 ? 4.115 8.111 16.006 1.00 97.00 214 GLN A C 1
ATOM 1747 O O . GLN A 1 214 ? 3.656 8.641 14.996 1.00 97.00 214 GLN A O 1
ATOM 1752 N N . ASP A 1 215 ? 5.253 7.420 16.017 1.00 96.81 215 ASP A N 1
ATOM 1753 C CA . ASP A 1 215 ? 6.020 7.085 14.818 1.00 96.81 215 ASP A CA 1
ATOM 1754 C C . ASP A 1 215 ? 5.160 6.362 13.761 1.00 96.81 215 ASP A C 1
ATOM 1756 O O . ASP A 1 215 ? 4.184 5.679 14.092 1.00 96.81 215 ASP A O 1
ATOM 1760 N N . GLU A 1 216 ? 5.510 6.510 12.483 1.00 97.50 216 GLU A N 1
ATOM 1761 C CA . GLU A 1 216 ? 4.775 5.925 11.357 1.00 97.50 216 GLU A CA 1
ATOM 1762 C C . GLU A 1 216 ? 4.581 4.408 11.480 1.00 97.50 216 GLU A C 1
ATOM 1764 O O . GLU A 1 216 ? 3.473 3.916 11.253 1.00 97.50 216 GLU A O 1
ATOM 1769 N N . PHE A 1 217 ? 5.598 3.666 11.930 1.00 98.19 217 PHE A N 1
ATOM 1770 C CA . PHE A 1 217 ? 5.514 2.215 12.069 1.00 98.19 217 PHE A CA 1
ATOM 1771 C C . PHE A 1 217 ? 4.718 1.803 13.312 1.00 98.19 217 PHE A C 1
ATOM 1773 O O . PHE A 1 217 ? 4.044 0.770 13.305 1.00 98.19 217 PHE A O 1
ATOM 1780 N N . VAL A 1 218 ? 4.719 2.624 14.367 1.00 98.56 218 VAL A N 1
ATOM 1781 C CA . VAL A 1 218 ? 3.836 2.411 15.526 1.00 98.56 218 VAL A CA 1
ATOM 1782 C C . VAL A 1 218 ? 2.376 2.605 15.116 1.00 98.56 218 VAL A C 1
ATOM 1784 O O . VAL A 1 218 ? 1.533 1.773 15.457 1.00 98.56 218 VAL A O 1
ATOM 1787 N N . ARG A 1 219 ? 2.075 3.650 14.333 1.00 98.56 219 ARG A N 1
ATOM 1788 C CA . ARG A 1 219 ? 0.731 3.900 13.782 1.00 98.56 219 ARG A CA 1
ATOM 1789 C C . ARG A 1 219 ? 0.306 2.792 12.812 1.00 98.56 219 ARG A C 1
ATOM 1791 O O . ARG A 1 219 ? -0.826 2.317 12.900 1.00 98.56 219 ARG A O 1
ATOM 1798 N N . LEU A 1 220 ? 1.223 2.303 11.968 1.00 98.69 220 LEU A N 1
ATOM 1799 C CA . LEU A 1 220 ? 1.012 1.137 11.096 1.00 98.69 220 LEU A CA 1
ATOM 1800 C C . LEU A 1 220 ? 0.615 -0.110 11.895 1.00 98.69 220 LEU A C 1
ATOM 1802 O O . LEU A 1 220 ? -0.191 -0.905 11.418 1.00 98.69 220 LEU A O 1
ATOM 1806 N N . GLY A 1 221 ? 1.126 -0.265 13.119 1.00 98.69 221 GLY A N 1
ATOM 1807 C CA . GLY A 1 221 ? 0.776 -1.362 14.020 1.00 98.69 221 GLY A CA 1
ATOM 1808 C C . GLY A 1 221 ? -0.730 -1.546 14.211 1.00 98.69 221 GLY A C 1
ATOM 1809 O O . GLY A 1 221 ? -1.217 -2.673 14.132 1.00 98.69 221 GLY A O 1
ATOM 1810 N N . MET A 1 222 ? -1.487 -0.456 14.376 1.00 98.69 222 MET A N 1
ATOM 1811 C CA . MET A 1 222 ? -2.950 -0.513 14.491 1.00 98.69 222 MET A CA 1
ATOM 1812 C C . MET A 1 222 ? -3.581 -1.122 13.235 1.00 98.69 222 MET A C 1
ATOM 1814 O O . MET A 1 222 ? -4.388 -2.046 13.314 1.00 98.69 222 MET A O 1
ATOM 1818 N N . PHE A 1 223 ? -3.189 -0.627 12.063 1.00 98.69 223 PHE A N 1
ATOM 1819 C CA . PHE A 1 223 ? -3.673 -1.138 10.786 1.00 98.69 223 PHE A CA 1
ATOM 1820 C C . PHE A 1 223 ? -3.298 -2.616 10.616 1.00 98.69 223 PHE A C 1
ATOM 1822 O O . PHE A 1 223 ? -4.133 -3.452 10.259 1.00 98.69 223 PHE A O 1
ATOM 1829 N N . TRP A 1 224 ? -2.060 -2.986 10.919 1.00 98.75 224 TRP A N 1
ATOM 1830 C CA . TRP A 1 224 ? -1.598 -4.352 10.715 1.00 98.75 224 TRP A CA 1
ATOM 1831 C C . TRP A 1 224 ? -2.269 -5.364 11.651 1.00 98.75 224 TRP A C 1
ATOM 1833 O O . TRP A 1 224 ? -2.612 -6.468 11.228 1.00 98.75 224 TRP A O 1
ATOM 1843 N N . GLN A 1 225 ? -2.570 -4.970 12.890 1.00 98.75 225 GLN A N 1
ATOM 1844 C CA . GLN A 1 225 ? -3.316 -5.805 13.834 1.00 98.75 225 GLN A CA 1
ATOM 1845 C C . GLN A 1 225 ? -4.725 -6.164 13.347 1.00 98.75 225 GLN A C 1
ATOM 1847 O O . GLN A 1 225 ? -5.207 -7.253 13.663 1.00 98.75 225 GLN A O 1
ATOM 1852 N N . LEU A 1 226 ? -5.368 -5.316 12.534 1.00 98.75 226 LEU A N 1
ATOM 1853 C CA . LEU A 1 226 ? -6.640 -5.660 11.888 1.00 98.75 226 LEU A CA 1
ATOM 1854 C C . LEU A 1 226 ? -6.471 -6.800 10.871 1.00 98.75 226 LEU A C 1
ATOM 1856 O O . LEU A 1 226 ? -7.292 -7.717 10.851 1.00 98.75 226 LEU A O 1
ATOM 1860 N N . GLU A 1 227 ? -5.394 -6.803 10.073 1.00 98.19 227 GLU A N 1
ATOM 1861 C CA . GLU A 1 227 ? -5.111 -7.928 9.166 1.00 98.19 227 GLU A CA 1
ATOM 1862 C C . GLU A 1 227 ? -4.773 -9.207 9.942 1.00 98.19 227 GLU A C 1
ATOM 1864 O O . GLU A 1 227 ? -5.248 -10.284 9.578 1.00 98.19 227 GLU A O 1
ATOM 1869 N N . LEU A 1 228 ? -3.998 -9.114 11.027 1.00 98.00 228 LEU A N 1
ATOM 1870 C CA . LEU A 1 228 ? -3.695 -10.279 11.866 1.00 98.00 228 LEU A CA 1
ATOM 1871 C C . LEU A 1 228 ? -4.963 -10.870 12.502 1.00 98.00 228 LEU A C 1
ATOM 1873 O O . LEU A 1 228 ? -5.105 -12.089 12.569 1.00 98.00 228 LEU A O 1
ATOM 1877 N N . ALA A 1 229 ? -5.901 -10.019 12.924 1.00 98.12 229 ALA A N 1
ATOM 1878 C CA . ALA A 1 229 ? -7.124 -10.440 13.598 1.00 98.12 229 ALA A CA 1
ATOM 1879 C C . ALA A 1 229 ? -8.198 -11.004 12.660 1.00 98.12 229 ALA A C 1
ATOM 1881 O O . ALA A 1 229 ? -8.902 -11.946 13.029 1.00 98.12 229 ALA A O 1
ATOM 1882 N N . PHE A 1 230 ? -8.360 -10.410 11.474 1.00 98.00 230 PHE A N 1
ATOM 1883 C CA . PHE A 1 230 ? -9.481 -10.702 10.570 1.00 98.00 230 PHE A CA 1
ATOM 1884 C C . PHE A 1 230 ? -9.061 -11.386 9.266 1.00 98.00 230 PHE A C 1
ATOM 1886 O O . PHE A 1 230 ? -9.914 -11.782 8.471 1.00 98.00 230 PHE A O 1
ATOM 1893 N N . GLY A 1 231 ? -7.759 -11.590 9.075 1.00 96.69 231 GLY A N 1
ATOM 1894 C CA . GLY A 1 231 ? -7.193 -12.318 7.951 1.00 96.69 231 GLY A CA 1
ATOM 1895 C C . GLY A 1 231 ? -6.971 -11.459 6.707 1.00 96.69 231 GLY A C 1
ATOM 1896 O O . GLY A 1 231 ? -7.344 -10.290 6.619 1.00 96.69 231 GLY A O 1
ATOM 1897 N N . SER A 1 232 ? -6.358 -12.084 5.701 1.00 96.38 232 SER A N 1
ATOM 1898 C CA . SER A 1 232 ? -5.886 -11.450 4.460 1.00 96.38 232 SER A CA 1
ATOM 1899 C C . SER A 1 232 ? -6.983 -10.849 3.578 1.00 96.38 232 SER A C 1
ATOM 1901 O O . SER A 1 232 ? -6.668 -10.075 2.672 1.00 96.38 232 SER A O 1
ATOM 1903 N N . ASP A 1 233 ? -8.242 -11.199 3.840 1.00 97.19 233 ASP A N 1
ATOM 1904 C CA . ASP A 1 233 ? -9.431 -10.674 3.164 1.00 97.19 233 ASP A CA 1
ATOM 1905 C C . ASP A 1 233 ? -9.844 -9.285 3.667 1.00 97.19 233 ASP A C 1
ATOM 1907 O O . ASP A 1 233 ? -10.632 -8.614 3.001 1.00 97.19 233 ASP A O 1
ATOM 1911 N N . PHE A 1 234 ? -9.339 -8.852 4.828 1.00 98.75 234 PHE A N 1
ATOM 1912 C CA . PHE A 1 234 ? -9.761 -7.611 5.475 1.00 98.75 234 PHE A CA 1
ATOM 1913 C C . PHE A 1 234 ? -9.523 -6.381 4.587 1.00 98.75 234 PHE A C 1
ATOM 1915 O O . PHE A 1 234 ? -10.474 -5.701 4.208 1.00 98.75 234 PHE A O 1
ATOM 1922 N N . TYR A 1 235 ? -8.271 -6.122 4.196 1.00 98.56 235 TYR A N 1
ATOM 1923 C CA . TYR A 1 235 ? -7.932 -4.966 3.361 1.00 98.56 235 TYR A CA 1
ATOM 1924 C C . TYR A 1 235 ? -8.527 -4.999 1.951 1.00 98.56 235 TYR A C 1
ATOM 1926 O O . TYR A 1 235 ? -9.050 -3.963 1.543 1.00 98.56 235 TYR A O 1
ATOM 1934 N N . PRO A 1 236 ? -8.538 -6.134 1.225 1.00 98.62 236 PRO A N 1
ATOM 1935 C CA . PRO A 1 236 ? -9.194 -6.206 -0.076 1.00 98.62 236 PRO A CA 1
ATOM 1936 C C . PRO A 1 236 ? -10.666 -5.782 -0.004 1.00 98.62 236 PRO A C 1
ATOM 1938 O O . PRO A 1 236 ? -11.100 -4.936 -0.784 1.00 98.62 236 PRO A O 1
ATOM 1941 N N . LYS A 1 237 ? -11.416 -6.291 0.985 1.00 98.56 237 LYS A N 1
ATOM 1942 C CA . LYS A 1 237 ? -12.829 -5.933 1.184 1.00 98.56 237 LYS A CA 1
ATOM 1943 C C . LYS A 1 237 ? -13.005 -4.490 1.649 1.00 98.56 237 LYS A C 1
ATOM 1945 O O . LYS A 1 237 ? -13.951 -3.834 1.230 1.00 98.56 237 LYS A O 1
ATOM 1950 N N . LEU A 1 238 ? -12.095 -3.979 2.479 1.00 98.50 238 LEU A N 1
ATOM 1951 C CA . LEU A 1 238 ? -12.117 -2.581 2.907 1.00 98.50 238 LEU A CA 1
ATOM 1952 C C . LEU A 1 238 ? -11.922 -1.628 1.719 1.00 98.50 238 LEU A C 1
ATOM 1954 O O . LEU A 1 238 ? -12.695 -0.692 1.556 1.00 98.50 238 LEU A O 1
ATOM 1958 N N . HIS A 1 239 ? -10.955 -1.896 0.840 1.00 98.31 239 HIS A N 1
ATOM 1959 C CA . HIS A 1 239 ? -10.740 -1.076 -0.356 1.00 98.31 239 HIS A CA 1
ATOM 1960 C C . HIS A 1 239 ? -11.913 -1.172 -1.342 1.00 98.31 239 HIS A C 1
ATOM 1962 O O . HIS A 1 239 ? -12.278 -0.170 -1.958 1.00 98.31 239 HIS A O 1
ATOM 1968 N N . GLN A 1 240 ? -12.521 -2.355 -1.491 1.00 98.25 240 GLN A N 1
ATOM 1969 C CA . GLN A 1 240 ? -13.750 -2.519 -2.275 1.00 98.25 240 GLN A CA 1
ATOM 1970 C C . GLN A 1 240 ? -14.878 -1.649 -1.715 1.00 98.25 240 GLN A C 1
ATOM 1972 O O . GLN A 1 240 ? -15.441 -0.856 -2.465 1.00 98.25 240 GLN A O 1
ATOM 1977 N N . LEU A 1 241 ? -15.116 -1.714 -0.403 1.00 98.00 241 LEU A N 1
ATOM 1978 C CA . LEU A 1 241 ? -16.129 -0.918 0.287 1.00 98.00 241 LEU A CA 1
ATOM 1979 C C . LEU A 1 241 ? -15.939 0.589 0.060 1.00 98.00 241 LEU A C 1
ATOM 1981 O O . LEU A 1 241 ? -16.881 1.269 -0.331 1.00 98.00 241 LEU A O 1
ATOM 1985 N N . TYR A 1 242 ? -14.720 1.106 0.236 1.00 97.50 242 TYR A N 1
ATOM 1986 C CA . TYR A 1 242 ? -14.427 2.524 0.003 1.00 97.50 242 TYR A CA 1
ATOM 1987 C C . TYR A 1 242 ? -14.667 2.943 -1.452 1.00 97.50 242 TYR A C 1
ATOM 1989 O O . TYR A 1 242 ? -15.186 4.030 -1.699 1.00 97.50 242 TYR A O 1
ATOM 1997 N N . ARG A 1 243 ? -14.336 2.085 -2.427 1.00 96.38 243 ARG A N 1
ATOM 1998 C CA . ARG A 1 243 ? -14.641 2.359 -3.840 1.00 96.38 243 ARG A CA 1
ATOM 1999 C C . ARG A 1 243 ? -16.138 2.351 -4.130 1.00 96.38 243 ARG A C 1
ATOM 2001 O O . ARG A 1 243 ? -16.589 3.153 -4.940 1.00 96.38 243 ARG A O 1
ATOM 2008 N N . GLU A 1 244 ? -16.890 1.437 -3.523 1.00 96.94 244 GLU A N 1
ATOM 2009 C CA . GLU A 1 244 ? -18.344 1.336 -3.701 1.00 96.94 244 GLU A CA 1
ATOM 2010 C C . GLU A 1 244 ? -19.084 2.514 -3.069 1.00 96.94 244 GLU A C 1
ATOM 2012 O O . GLU A 1 244 ? -19.999 3.065 -3.679 1.00 96.94 244 GLU A O 1
ATOM 2017 N N . GLU A 1 245 ? -18.694 2.893 -1.852 1.00 95.81 245 GLU A N 1
ATOM 2018 C CA . GLU A 1 245 ? -19.341 3.968 -1.103 1.00 95.81 245 GLU A CA 1
ATOM 2019 C C . GLU A 1 245 ? -18.892 5.351 -1.592 1.00 95.81 245 GLU A C 1
ATOM 2021 O O . GLU A 1 245 ? -19.695 6.283 -1.557 1.00 95.81 245 GLU A O 1
ATOM 2026 N N . SER A 1 246 ? -17.652 5.476 -2.090 1.00 93.88 246 SER A N 1
ATOM 2027 C CA . SER A 1 246 ? -17.047 6.725 -2.576 1.00 93.88 246 SER A CA 1
ATOM 2028 C C . SER A 1 246 ? -17.380 7.917 -1.661 1.00 93.88 246 SER A C 1
ATOM 2030 O O . SER A 1 246 ? -17.986 8.898 -2.118 1.00 93.88 246 SER A O 1
ATOM 2032 N N . PRO A 1 247 ? -17.074 7.809 -0.356 1.00 93.44 247 PRO A N 1
ATOM 2033 C CA . PRO A 1 247 ? -17.583 8.733 0.645 1.00 93.44 247 PRO A CA 1
ATOM 2034 C C . PRO A 1 247 ? -17.030 10.147 0.424 1.00 93.44 247 PRO A C 1
ATOM 2036 O O . PRO A 1 247 ? -15.911 10.327 -0.035 1.00 93.44 247 PRO A O 1
ATOM 2039 N N . GLN A 1 248 ? -17.808 11.171 0.774 1.00 90.50 248 GLN A N 1
ATOM 2040 C CA . GLN A 1 248 ? -17.343 12.561 0.759 1.00 90.50 248 GLN A CA 1
ATOM 2041 C C . GLN A 1 248 ? -16.974 12.980 2.182 1.00 90.50 248 GLN A C 1
ATOM 2043 O O . GLN A 1 248 ? -17.838 13.426 2.939 1.00 90.50 248 GLN A O 1
ATOM 2048 N N . LEU A 1 249 ? -15.708 12.791 2.558 1.00 92.44 249 LEU A N 1
ATOM 2049 C CA . LEU A 1 249 ? -15.219 13.020 3.919 1.00 92.44 249 LEU A CA 1
ATOM 2050 C C . LEU A 1 249 ? -14.385 14.302 3.973 1.00 92.44 249 LEU A C 1
ATOM 2052 O O . LEU A 1 249 ? -13.302 14.385 3.400 1.00 92.44 249 LEU A O 1
ATOM 2056 N N . TRP A 1 250 ? -14.893 15.314 4.674 1.00 88.56 250 TRP A N 1
ATOM 2057 C CA . TRP A 1 250 ? -14.290 16.652 4.676 1.00 88.56 250 TRP A CA 1
ATOM 2058 C C . TRP A 1 250 ? -13.458 16.945 5.919 1.00 88.56 250 TRP A C 1
ATOM 2060 O O . TRP A 1 250 ? -12.554 17.776 5.859 1.00 88.56 250 TRP A O 1
ATOM 2070 N N . THR A 1 251 ? -13.765 16.296 7.043 1.00 94.12 251 THR A N 1
ATOM 2071 C CA . THR A 1 251 ? -13.076 16.534 8.314 1.00 94.12 251 THR A CA 1
ATOM 2072 C C . THR A 1 251 ? -12.281 15.315 8.762 1.00 94.12 251 THR A C 1
ATOM 2074 O O . THR A 1 251 ? -12.636 14.170 8.476 1.00 94.12 251 THR A O 1
ATOM 2077 N N . GLU A 1 252 ? -11.225 15.557 9.537 1.00 93.81 252 GLU A N 1
ATOM 2078 C CA . GLU A 1 252 ? -10.412 14.495 10.139 1.00 93.81 252 GLU A CA 1
ATOM 2079 C C . GLU A 1 252 ? -11.241 13.572 11.043 1.00 93.81 252 GLU A C 1
ATOM 2081 O O . GLU A 1 252 ? -10.992 12.368 11.113 1.00 93.81 252 GLU A O 1
ATOM 2086 N N . GLN A 1 253 ? -12.262 14.118 11.716 1.00 95.56 253 GLN A N 1
ATOM 2087 C CA . GLN A 1 253 ? -13.167 13.318 12.535 1.00 95.56 253 GLN A CA 1
ATOM 2088 C C . GLN A 1 253 ? -14.051 12.420 11.661 1.00 95.56 253 GLN A C 1
ATOM 2090 O O . GLN A 1 253 ? -14.146 11.230 11.959 1.00 95.56 253 GLN A O 1
ATOM 2095 N N . ASP A 1 254 ? -14.613 12.930 10.559 1.00 95.50 254 ASP A N 1
ATOM 2096 C CA . ASP A 1 254 ? -15.419 12.126 9.625 1.00 95.50 254 ASP A CA 1
ATOM 2097 C C . ASP A 1 254 ? -14.602 10.976 9.028 1.00 95.50 254 ASP A C 1
ATOM 2099 O O . ASP A 1 254 ? -15.069 9.838 8.997 1.00 95.50 254 ASP A O 1
ATOM 2103 N N . LYS A 1 255 ? -13.353 11.247 8.627 1.00 96.75 255 LYS A N 1
ATOM 2104 C CA . LYS A 1 255 ? -12.423 10.234 8.104 1.00 96.75 255 LYS A CA 1
ATOM 2105 C C . LYS A 1 255 ? -12.166 9.112 9.109 1.00 96.75 255 LYS A C 1
ATOM 2107 O O . LYS A 1 255 ? -12.296 7.933 8.776 1.00 96.75 255 LYS A O 1
ATOM 2112 N N . ARG A 1 256 ? -11.889 9.461 10.371 1.00 97.56 256 ARG A N 1
ATOM 2113 C CA . ARG A 1 256 ? -11.704 8.479 11.454 1.00 97.56 256 ARG A CA 1
ATOM 2114 C C . ARG A 1 256 ? -12.964 7.674 11.725 1.00 97.56 256 ARG A C 1
ATOM 2116 O O . ARG A 1 256 ? -12.889 6.450 11.798 1.00 97.56 256 ARG A O 1
ATOM 2123 N N . GLN A 1 257 ? -14.113 8.337 11.871 1.00 98.12 257 GLN A N 1
ATOM 2124 C CA . GLN A 1 257 ? -15.367 7.643 12.166 1.00 98.12 257 GLN A CA 1
ATOM 2125 C C . GLN A 1 257 ? -15.767 6.716 11.016 1.00 98.12 257 GLN A C 1
ATOM 2127 O O . GLN A 1 257 ? -16.158 5.576 11.262 1.00 98.12 257 GLN A O 1
ATOM 2132 N N . HIS A 1 258 ? -15.590 7.152 9.768 1.00 98.25 258 HIS A N 1
ATOM 2133 C CA . HIS A 1 258 ? -15.847 6.313 8.607 1.00 98.25 258 HIS A CA 1
ATOM 2134 C C . HIS A 1 258 ? -14.910 5.099 8.568 1.00 98.25 258 HIS A C 1
ATOM 2136 O O . HIS A 1 258 ? -15.388 3.981 8.397 1.00 98.25 258 HIS A O 1
ATOM 2142 N N . PHE A 1 259 ? -13.608 5.265 8.835 1.00 98.56 259 PHE A N 1
ATOM 2143 C CA . PHE A 1 259 ? -12.690 4.125 8.946 1.00 98.56 259 PHE A CA 1
ATOM 2144 C C . PHE A 1 259 ? -13.116 3.142 10.046 1.00 98.56 259 PHE A C 1
ATOM 2146 O O . PHE A 1 259 ? -13.140 1.931 9.817 1.00 98.56 259 PHE A O 1
ATOM 2153 N N . ILE A 1 260 ? -13.511 3.644 11.222 1.00 98.75 260 ILE A N 1
ATOM 2154 C CA . ILE A 1 260 ? -13.999 2.825 12.342 1.00 98.75 260 ILE A CA 1
ATOM 2155 C C . ILE A 1 260 ? -15.237 2.008 11.937 1.00 98.75 260 ILE A C 1
ATOM 2157 O O . ILE A 1 260 ? -15.295 0.799 12.195 1.00 98.75 260 ILE A O 1
ATOM 2161 N N . LEU A 1 261 ? -16.220 2.650 11.298 1.00 98.69 261 LEU A N 1
ATOM 2162 C CA . LEU A 1 261 ? -17.448 2.012 10.819 1.00 98.69 261 LEU A CA 1
ATOM 2163 C C . LEU A 1 261 ? -17.148 0.968 9.741 1.00 98.69 261 LEU A C 1
ATOM 2165 O O . LEU A 1 261 ? -17.604 -0.172 9.847 1.00 98.69 261 LEU A O 1
ATOM 2169 N N . SER A 1 262 ? -16.331 1.323 8.752 1.00 98.56 262 SER A N 1
ATOM 2170 C CA . SER A 1 262 ? -15.940 0.458 7.640 1.00 98.56 262 SER A CA 1
ATOM 2171 C C . SER A 1 262 ? -15.161 -0.768 8.121 1.00 98.56 262 SER A C 1
ATOM 2173 O O . SER A 1 262 ? -15.538 -1.899 7.811 1.00 98.56 262 SER A O 1
ATOM 2175 N N . ALA A 1 263 ? -14.156 -0.591 8.983 1.00 98.75 263 ALA A N 1
ATOM 2176 C CA . ALA A 1 263 ? -13.423 -1.697 9.603 1.00 98.75 263 ALA A CA 1
ATOM 2177 C C . ALA A 1 263 ? -14.346 -2.621 10.421 1.00 98.75 263 ALA A C 1
ATOM 2179 O O . ALA A 1 263 ? -14.232 -3.851 10.362 1.00 98.75 263 ALA A O 1
ATOM 2180 N N . SER A 1 264 ? -15.299 -2.047 11.158 1.00 98.81 264 SER A N 1
ATOM 2181 C CA . SER A 1 264 ? -16.274 -2.801 11.956 1.00 98.81 264 SER A CA 1
ATOM 2182 C C . SER A 1 264 ? -17.265 -3.583 11.087 1.00 98.81 264 SER A C 1
ATOM 2184 O O . SER A 1 264 ? -17.587 -4.734 11.389 1.00 98.81 264 SER A O 1
ATOM 2186 N N . LYS A 1 265 ? -17.703 -2.997 9.966 1.00 98.25 265 LYS A N 1
ATOM 2187 C CA . LYS A 1 265 ? -18.563 -3.639 8.962 1.00 98.25 265 LYS A CA 1
ATOM 2188 C C . LYS A 1 265 ? -17.854 -4.826 8.309 1.00 98.25 265 LYS A C 1
ATOM 2190 O O . LYS A 1 265 ? -18.426 -5.912 8.269 1.00 98.25 265 LYS A O 1
ATOM 2195 N N . ILE A 1 266 ? -16.602 -4.653 7.873 1.00 98.19 266 ILE A N 1
ATOM 2196 C CA . ILE A 1 266 ? -15.806 -5.723 7.247 1.00 98.19 266 ILE A CA 1
ATOM 2197 C C . ILE A 1 266 ? -15.507 -6.862 8.226 1.00 98.19 266 ILE A C 1
ATOM 2199 O O . ILE A 1 266 ? -15.629 -8.034 7.871 1.00 98.19 266 ILE A O 1
ATOM 2203 N N . SER A 1 267 ? -15.146 -6.536 9.468 1.00 98.31 267 SER A N 1
ATOM 2204 C CA . SER A 1 267 ? -14.873 -7.541 10.504 1.00 98.31 267 SER A CA 1
ATOM 2205 C C . SER A 1 267 ? -16.137 -8.181 11.092 1.00 98.31 267 SER A C 1
ATOM 2207 O O . SER A 1 267 ? -16.046 -9.204 11.773 1.00 98.31 267 SER A O 1
ATOM 2209 N N . ASN A 1 268 ? -17.314 -7.593 10.844 1.00 97.94 268 ASN A N 1
ATOM 2210 C CA . ASN A 1 268 ? -18.578 -7.922 11.503 1.00 97.94 268 ASN A CA 1
ATOM 2211 C C . ASN A 1 268 ? -18.443 -7.950 13.039 1.00 97.94 268 ASN A C 1
ATOM 2213 O O . ASN A 1 268 ? -18.903 -8.874 13.723 1.00 97.94 268 ASN A O 1
ATOM 2217 N N . LYS A 1 269 ? -17.750 -6.946 13.583 1.00 98.38 269 LYS A N 1
ATOM 2218 C CA . LYS A 1 269 ? -17.514 -6.775 15.017 1.00 98.38 269 LYS A CA 1
ATOM 2219 C C . LYS A 1 269 ? -17.649 -5.317 15.405 1.00 98.38 269 LYS A C 1
ATOM 2221 O O . LYS A 1 269 ? -17.251 -4.428 14.669 1.00 98.38 269 LYS A O 1
ATOM 2226 N N . ASN A 1 270 ? -18.155 -5.079 16.606 1.00 98.44 270 ASN A N 1
ATOM 2227 C CA . ASN A 1 270 ? -18.040 -3.780 17.244 1.00 98.44 270 ASN A CA 1
ATOM 2228 C C . ASN A 1 270 ? -16.575 -3.566 17.670 1.00 98.44 270 ASN A C 1
ATOM 2230 O O . ASN A 1 270 ? -16.139 -4.143 18.668 1.00 98.44 270 ASN A O 1
ATOM 2234 N N . LEU A 1 271 ? -15.825 -2.768 16.903 1.00 98.69 271 LEU A N 1
ATOM 2235 C CA . LEU A 1 271 ? -14.408 -2.486 17.154 1.00 98.69 271 LEU A CA 1
ATOM 2236 C C . LEU A 1 271 ? -14.166 -1.311 18.112 1.00 98.69 271 LEU A C 1
ATOM 2238 O O . LEU A 1 271 ? -13.014 -0.906 18.262 1.00 98.69 271 LEU A O 1
ATOM 2242 N N . THR A 1 272 ? -15.191 -0.785 18.795 1.00 98.56 272 THR A N 1
ATOM 2243 C CA . THR A 1 272 ? -15.016 0.317 19.758 1.00 98.56 272 THR A CA 1
ATOM 2244 C C . THR A 1 272 ? -13.862 0.070 20.740 1.00 98.56 272 THR A C 1
ATOM 2246 O O . THR A 1 272 ? -12.977 0.923 20.805 1.00 98.56 272 THR A O 1
ATOM 2249 N N . PRO A 1 273 ? -13.758 -1.101 21.414 1.00 98.06 273 PRO A N 1
ATOM 2250 C CA . PRO A 1 273 ? -12.668 -1.337 22.365 1.00 98.06 273 PRO A CA 1
ATOM 2251 C C . PRO A 1 273 ? -11.277 -1.299 21.718 1.00 98.06 273 PRO A C 1
ATOM 2253 O O . PRO A 1 273 ? -10.305 -0.906 22.354 1.00 98.06 273 PRO A O 1
ATOM 2256 N N . PHE A 1 274 ? -11.167 -1.702 20.449 1.00 98.69 274 PHE A N 1
ATOM 2257 C CA . PHE A 1 274 ? -9.898 -1.696 19.726 1.00 98.69 274 PHE A CA 1
ATOM 2258 C C . PHE A 1 274 ? -9.419 -0.270 19.438 1.00 98.69 274 PHE A C 1
ATOM 2260 O O . PHE A 1 274 ? -8.279 0.068 19.752 1.00 98.69 274 PHE A O 1
ATOM 2267 N N . PHE A 1 275 ? -10.294 0.575 18.892 1.00 98.56 275 PHE A N 1
ATOM 2268 C CA . PHE A 1 275 ? -9.942 1.955 18.557 1.00 98.56 275 PHE A CA 1
ATOM 2269 C C . PHE A 1 275 ? -9.701 2.815 19.801 1.00 98.56 275 PHE A C 1
ATOM 2271 O O . PHE A 1 275 ? -8.720 3.557 19.850 1.00 98.56 275 PHE A O 1
ATOM 2278 N N . GLU A 1 276 ? -10.500 2.640 20.857 1.00 96.50 276 GLU A N 1
ATOM 2279 C CA . GLU A 1 276 ? -10.280 3.333 22.132 1.00 96.50 276 GLU A CA 1
ATOM 2280 C C . GLU A 1 276 ? -8.962 2.910 22.796 1.00 96.50 276 GLU A C 1
ATOM 2282 O O . GLU A 1 276 ? -8.246 3.741 23.365 1.00 96.50 276 GLU A O 1
ATOM 2287 N N . LYS A 1 277 ? -8.564 1.635 22.668 1.00 96.75 277 LYS A N 1
ATOM 2288 C CA . LYS A 1 277 ? -7.258 1.177 23.156 1.00 96.75 277 LYS A CA 1
ATOM 2289 C C . LYS A 1 277 ? -6.109 1.917 22.463 1.00 96.75 277 LYS A C 1
ATOM 2291 O O . LYS A 1 277 ? -5.180 2.355 23.152 1.00 96.75 277 LYS A O 1
ATOM 2296 N N . TRP A 1 278 ? -6.229 2.131 21.154 1.00 97.75 278 TRP A N 1
ATOM 2297 C CA . TRP A 1 278 ? -5.335 2.948 20.326 1.00 97.75 278 TRP A CA 1
ATOM 2298 C C . TRP A 1 278 ? -5.516 4.467 20.503 1.00 97.75 278 TRP A C 1
ATOM 2300 O O . TRP A 1 278 ? -4.865 5.235 19.805 1.00 97.75 278 TRP A O 1
ATOM 2310 N N . ALA A 1 279 ? -6.347 4.906 21.456 1.00 96.75 279 ALA A N 1
ATOM 2311 C CA . ALA A 1 279 ? -6.657 6.310 21.731 1.00 96.75 279 ALA A CA 1
ATOM 2312 C C . ALA A 1 279 ? -7.211 7.076 20.517 1.00 96.75 279 ALA A C 1
ATOM 2314 O O . ALA A 1 279 ? -6.969 8.273 20.364 1.00 96.75 279 ALA A O 1
ATOM 2315 N N . ILE A 1 280 ? -7.973 6.382 19.671 1.00 96.50 280 ILE A N 1
ATOM 2316 C CA . ILE A 1 280 ? -8.800 6.989 18.632 1.00 96.50 280 ILE A CA 1
ATOM 2317 C C . ILE A 1 280 ? -10.220 7.095 19.178 1.00 96.50 280 ILE A C 1
ATOM 2319 O O . ILE A 1 280 ? -10.820 6.102 19.591 1.00 96.50 280 ILE A O 1
ATOM 2323 N N . GLU A 1 281 ? -10.750 8.315 19.196 1.00 96.12 281 GLU A N 1
ATOM 2324 C CA . GLU A 1 281 ? -12.105 8.579 19.667 1.00 96.12 281 GLU A CA 1
ATOM 2325 C C . GLU A 1 281 ? -13.143 7.867 18.788 1.00 96.12 281 GLU A C 1
ATOM 2327 O O . GLU A 1 281 ? -13.137 7.990 17.561 1.00 96.12 281 GLU A O 1
ATOM 2332 N N . VAL A 1 282 ? -14.080 7.175 19.436 1.00 97.69 282 VAL A N 1
ATOM 2333 C CA . VAL A 1 282 ? -15.299 6.657 18.810 1.00 97.69 282 VAL A CA 1
ATOM 2334 C C . VAL A 1 282 ? -16.462 7.508 19.306 1.00 97.69 282 VAL A C 1
ATOM 2336 O O . VAL A 1 282 ? -16.815 7.449 20.486 1.00 97.69 282 VAL A O 1
ATOM 2339 N N . THR A 1 283 ? -17.047 8.320 18.427 1.00 97.81 283 THR A N 1
ATOM 2340 C CA . THR A 1 283 ? -18.093 9.276 18.823 1.00 97.81 283 THR A CA 1
ATOM 2341 C C . THR A 1 283 ? -19.366 8.560 19.280 1.00 97.81 283 THR A C 1
ATOM 2343 O O . THR A 1 283 ? -19.582 7.379 18.997 1.00 97.81 283 THR A O 1
ATOM 2346 N N . ALA A 1 284 ? -20.248 9.270 19.990 1.00 97.31 284 ALA A N 1
ATOM 2347 C CA . ALA A 1 284 ? -21.506 8.703 20.480 1.00 97.31 284 ALA A CA 1
ATOM 2348 C C . ALA A 1 284 ? -22.385 8.131 19.350 1.00 97.31 284 ALA A C 1
ATOM 2350 O O . ALA A 1 284 ? -22.962 7.051 19.506 1.00 97.31 284 ALA A O 1
ATOM 2351 N N . ASP A 1 285 ? -22.439 8.816 18.205 1.00 96.62 285 ASP A N 1
ATOM 2352 C CA . ASP A 1 285 ? -23.187 8.360 17.031 1.00 96.62 285 ASP A CA 1
ATOM 2353 C C . ASP A 1 285 ? -22.570 7.090 16.437 1.00 96.62 285 ASP A C 1
ATOM 2355 O O . ASP A 1 285 ? -23.277 6.097 16.248 1.00 96.62 285 ASP A O 1
ATOM 2359 N N . THR A 1 286 ? -21.245 7.048 16.275 1.00 97.94 286 THR A N 1
ATOM 2360 C CA . THR A 1 286 ? -20.537 5.839 15.836 1.00 97.94 286 THR A CA 1
ATOM 2361 C C . THR A 1 286 ? -20.772 4.677 16.804 1.00 97.94 286 THR A C 1
ATOM 2363 O O . THR A 1 286 ? -21.135 3.581 16.378 1.00 97.94 286 THR A O 1
ATOM 2366 N N . LYS A 1 287 ? -20.666 4.891 18.125 1.00 98.00 287 LYS A N 1
ATOM 2367 C CA . LYS A 1 287 ? -20.946 3.848 19.134 1.00 98.00 287 LYS A CA 1
ATOM 2368 C C . LYS A 1 287 ? -22.364 3.288 19.000 1.00 98.00 287 LYS A C 1
ATOM 2370 O O . LYS A 1 287 ? -22.557 2.078 19.137 1.00 98.00 287 LYS A O 1
ATOM 2375 N N . LYS A 1 288 ? -23.353 4.141 18.718 1.00 96.94 288 LYS A N 1
ATOM 2376 C CA . LYS A 1 288 ? -24.751 3.736 18.518 1.00 96.94 288 LYS A CA 1
ATOM 2377 C C . LYS A 1 288 ? -24.923 2.851 17.283 1.00 96.94 288 LYS A C 1
ATOM 2379 O O . LYS A 1 288 ? -25.703 1.899 17.329 1.00 96.94 288 LYS A O 1
ATOM 2384 N N . GLU A 1 289 ? -24.208 3.134 16.199 1.00 96.12 289 GLU A N 1
ATOM 2385 C CA . GLU A 1 289 ? -24.211 2.276 15.011 1.00 96.12 289 GLU A CA 1
ATOM 2386 C C . GLU A 1 289 ? -23.525 0.935 15.283 1.00 96.12 289 GLU A C 1
ATOM 2388 O O . GLU A 1 289 ? -24.100 -0.125 15.018 1.00 96.12 289 GLU A O 1
ATOM 2393 N N . LEU A 1 290 ? -22.345 0.972 15.905 1.00 96.75 290 LEU A N 1
ATOM 2394 C CA . LEU A 1 290 ? -21.555 -0.215 16.229 1.00 96.75 290 LEU A CA 1
ATOM 2395 C C . LEU A 1 290 ? -22.226 -1.135 17.254 1.00 96.75 290 LEU A C 1
ATOM 2397 O O . LEU A 1 290 ? -21.976 -2.340 17.253 1.00 96.75 290 LEU A O 1
ATOM 2401 N N . ALA A 1 291 ? -23.115 -0.616 18.105 1.00 95.81 291 ALA A N 1
ATOM 2402 C CA . ALA A 1 291 ? -23.882 -1.412 19.067 1.00 95.81 291 ALA A CA 1
ATOM 2403 C C . ALA A 1 291 ? -24.760 -2.498 18.410 1.00 95.81 291 ALA A C 1
ATOM 2405 O O . ALA A 1 291 ? -25.196 -3.427 19.090 1.00 95.81 291 ALA A O 1
ATOM 2406 N N . ARG A 1 292 ? -25.011 -2.403 17.096 1.00 94.50 292 ARG A N 1
ATOM 2407 C CA . ARG A 1 292 ? -25.753 -3.405 16.314 1.00 94.50 292 ARG A CA 1
ATOM 2408 C C . ARG A 1 292 ? -24.903 -4.610 15.904 1.00 94.50 292 ARG A C 1
ATOM 2410 O O . ARG A 1 292 ? -25.461 -5.623 15.490 1.00 94.50 292 ARG A O 1
ATOM 2417 N N . LEU A 1 293 ? -23.577 -4.502 15.988 1.00 96.1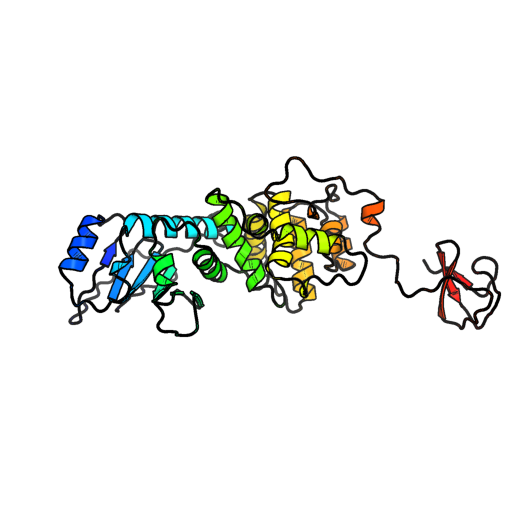2 293 LEU A N 1
ATOM 2418 C CA . LEU A 1 293 ? -22.644 -5.562 15.615 1.00 96.12 293 LEU A CA 1
ATOM 2419 C C . LEU A 1 293 ? -22.299 -6.450 16.821 1.00 96.12 293 LEU A C 1
ATOM 2421 O O . LEU A 1 293 ? -22.323 -5.987 17.966 1.00 96.12 293 LEU A O 1
ATOM 2425 N N . PRO A 1 294 ? -21.922 -7.723 16.597 1.00 97.81 294 PRO A N 1
ATOM 2426 C CA . PRO A 1 294 ? -21.430 -8.586 17.663 1.00 97.81 294 PRO A CA 1
ATOM 2427 C C . PRO A 1 294 ? -20.238 -7.962 18.399 1.00 97.81 294 PRO A C 1
ATOM 2429 O O . PRO A 1 294 ? -19.327 -7.419 17.771 1.00 97.81 294 PRO A O 1
ATOM 2432 N N . LYS A 1 295 ? -20.203 -8.089 19.730 1.00 96.94 295 LYS A N 1
ATOM 2433 C CA . LYS A 1 295 ? -19.090 -7.579 20.544 1.00 96.94 295 LYS A CA 1
ATOM 2434 C C . LYS A 1 295 ? -17.754 -8.195 20.109 1.00 96.94 295 LYS A C 1
ATOM 2436 O O . LYS A 1 295 ? -17.679 -9.394 19.807 1.00 96.94 295 LYS A O 1
ATOM 2441 N N . LEU A 1 296 ? -16.699 -7.383 20.118 1.00 97.31 296 LEU A N 1
ATOM 2442 C CA . LEU A 1 296 ? -15.331 -7.883 20.084 1.00 97.31 296 LEU A CA 1
ATOM 2443 C C . LEU A 1 296 ? -15.035 -8.581 21.417 1.00 97.31 296 LEU A C 1
ATOM 2445 O O . LEU A 1 296 ? -15.313 -8.036 22.480 1.00 97.31 296 LEU A O 1
ATOM 2449 N N . THR A 1 297 ? -14.515 -9.805 21.362 1.00 95.44 297 THR A N 1
ATOM 2450 C CA . THR A 1 297 ? -14.261 -10.626 22.559 1.00 95.44 297 THR A CA 1
ATOM 2451 C C . THR A 1 297 ? -12.780 -10.843 22.833 1.00 95.44 297 THR A C 1
ATOM 2453 O O . THR A 1 297 ? -12.435 -11.366 23.885 1.00 95.44 297 THR A O 1
ATOM 2456 N N . LYS A 1 298 ? -11.908 -10.466 21.895 1.00 96.50 298 LYS A N 1
ATOM 2457 C CA . LYS A 1 298 ? -10.469 -10.731 21.907 1.00 96.50 298 LYS A CA 1
ATOM 2458 C C . LYS A 1 298 ? -9.683 -9.429 21.912 1.00 96.50 298 LYS A C 1
ATOM 2460 O O . LYS A 1 298 ? -10.066 -8.489 21.217 1.00 96.50 298 LYS A O 1
ATOM 2465 N N . LYS A 1 299 ? -8.578 -9.389 22.657 1.00 97.44 299 LYS A N 1
ATOM 2466 C CA . LYS A 1 299 ? -7.656 -8.248 22.745 1.00 97.44 299 LYS A CA 1
ATOM 2467 C C . LYS A 1 299 ? -6.794 -8.148 21.489 1.00 97.44 299 LYS A C 1
ATOM 2469 O O . LYS A 1 299 ? -5.584 -8.326 21.534 1.00 97.44 299 LYS A O 1
ATOM 2474 N N . ILE A 1 300 ? -7.413 -7.897 20.338 1.00 98.12 300 ILE A N 1
ATOM 2475 C CA . ILE A 1 300 ? -6.719 -7.944 19.039 1.00 98.12 300 ILE A CA 1
ATOM 2476 C C . ILE A 1 300 ? -5.575 -6.920 18.922 1.00 98.12 300 ILE A C 1
ATOM 2478 O O . ILE A 1 300 ? -4.685 -7.085 18.097 1.00 98.12 300 ILE A O 1
ATOM 2482 N N . TRP A 1 301 ? -5.555 -5.904 19.790 1.00 98.12 301 TRP A N 1
ATOM 2483 C CA . TRP A 1 301 ? -4.447 -4.957 19.945 1.00 98.12 301 TRP A CA 1
ATOM 2484 C C . TRP A 1 301 ? -3.170 -5.565 20.562 1.00 98.12 301 TRP A C 1
ATOM 2486 O O . TRP A 1 301 ? -2.164 -4.875 20.706 1.00 98.12 301 TRP A O 1
ATOM 2496 N N . GLU A 1 302 ? -3.196 -6.837 20.960 1.00 97.19 302 GLU A N 1
ATOM 2497 C CA . GLU A 1 302 ? -2.034 -7.592 21.451 1.00 97.19 302 GLU A CA 1
ATOM 2498 C C . GLU A 1 302 ? -1.421 -8.490 20.367 1.00 97.19 302 GLU A C 1
ATOM 2500 O O . GLU A 1 302 ? -0.369 -9.089 20.592 1.00 97.19 302 GLU A O 1
ATOM 2505 N N . TYR A 1 303 ? -2.042 -8.583 19.184 1.00 97.69 303 TYR A N 1
ATOM 2506 C CA . TYR A 1 303 ? -1.484 -9.373 18.093 1.00 97.69 303 TYR A CA 1
ATOM 2507 C C . TYR A 1 303 ? -0.153 -8.800 17.598 1.00 97.69 303 TYR A C 1
ATOM 2509 O O . TYR A 1 303 ? 0.038 -7.583 17.511 1.00 97.69 303 TYR A O 1
ATOM 2517 N N . ARG A 1 304 ? 0.736 -9.725 17.222 1.00 97.50 304 ARG A N 1
ATOM 2518 C CA . ARG A 1 304 ? 1.971 -9.502 16.464 1.00 97.50 304 ARG A CA 1
ATOM 2519 C C . ARG A 1 304 ? 2.241 -10.680 15.533 1.00 97.50 304 ARG A C 1
ATOM 2521 O O . ARG A 1 304 ? 1.720 -11.768 15.774 1.00 97.50 304 ARG A O 1
ATOM 2528 N N . ASP A 1 305 ? 3.057 -10.477 14.504 1.00 97.06 305 ASP A N 1
ATOM 2529 C CA . ASP A 1 305 ? 3.286 -11.467 13.443 1.00 97.06 305 ASP A CA 1
ATOM 2530 C C . ASP A 1 305 ? 3.832 -12.805 13.963 1.00 97.06 305 ASP A C 1
ATOM 2532 O O . ASP A 1 305 ? 3.382 -13.866 13.537 1.00 97.06 305 ASP A O 1
ATOM 2536 N N . GLU A 1 306 ? 4.783 -12.774 14.901 1.00 94.06 306 GLU A N 1
ATOM 2537 C CA . GLU A 1 306 ? 5.430 -13.983 15.437 1.00 94.06 306 GLU A CA 1
ATOM 2538 C C . GLU A 1 306 ? 4.763 -14.518 16.714 1.00 94.06 306 GLU A C 1
ATOM 2540 O O . GLU A 1 306 ? 5.331 -15.364 17.418 1.00 94.06 306 GLU A O 1
ATOM 2545 N N . MET A 1 307 ? 3.563 -14.030 17.046 1.00 91.75 307 MET A N 1
ATOM 2546 C CA . MET A 1 307 ? 2.825 -14.504 18.212 1.00 91.75 307 MET A CA 1
ATOM 2547 C C . MET A 1 307 ? 2.520 -16.000 18.084 1.00 91.75 307 MET A C 1
ATOM 2549 O O . MET A 1 307 ? 2.021 -16.480 17.067 1.00 91.75 307 MET A O 1
ATOM 2553 N N . LYS A 1 308 ? 2.795 -16.750 19.155 1.00 86.19 308 LYS A N 1
ATOM 2554 C CA . LYS A 1 308 ? 2.404 -18.157 19.271 1.00 86.19 308 LYS A CA 1
ATOM 2555 C C . LYS A 1 308 ? 1.162 -18.254 20.147 1.00 86.19 308 LYS A C 1
ATOM 2557 O O . LYS A 1 308 ? 1.234 -17.964 21.337 1.00 86.19 308 LYS A O 1
ATOM 2562 N N . GLY A 1 309 ? 0.060 -18.713 19.567 1.00 85.25 309 GLY A N 1
ATOM 2563 C CA . GLY A 1 309 ? -1.224 -18.817 20.257 1.00 85.25 309 GLY A CA 1
ATOM 2564 C C . GLY A 1 309 ? -2.123 -17.606 20.021 1.00 85.25 309 GLY A C 1
ATOM 2565 O O . GLY A 1 309 ? -1.857 -16.779 19.156 1.00 85.25 309 GLY A O 1
ATOM 2566 N N . ASP A 1 310 ? -3.216 -17.557 20.772 1.00 87.56 310 ASP A N 1
ATOM 2567 C CA . ASP A 1 310 ? -4.270 -16.551 20.635 1.00 87.56 310 ASP A CA 1
ATOM 2568 C C . ASP A 1 310 ? -4.127 -15.461 21.711 1.00 87.56 310 ASP A C 1
ATOM 2570 O O . ASP A 1 310 ? -3.543 -15.691 22.775 1.00 87.56 310 ASP A O 1
ATOM 2574 N N . VAL A 1 311 ? -4.678 -14.281 21.440 1.00 92.44 311 VAL A N 1
ATOM 2575 C CA . VAL A 1 311 ? -4.734 -13.168 22.395 1.00 92.44 311 VAL A CA 1
ATOM 2576 C C . VAL A 1 311 ? -5.779 -13.420 23.486 1.00 92.44 311 VAL A C 1
ATOM 2578 O O . VAL A 1 311 ? -6.706 -14.236 23.352 1.00 92.44 311 VAL A O 1
ATOM 2581 N N . GLY A 1 312 ? -5.631 -12.691 24.595 1.00 90.81 312 GLY A N 1
ATOM 2582 C CA . GLY A 1 312 ? -6.555 -12.755 25.722 1.00 90.81 312 GLY A CA 1
ATOM 2583 C C . GLY A 1 312 ? -7.984 -12.348 25.351 1.00 90.81 312 GLY A C 1
ATOM 2584 O O . GLY A 1 312 ? -8.239 -11.714 24.323 1.00 90.81 312 GLY A O 1
ATOM 2585 N N . ASN A 1 313 ? -8.938 -12.708 26.210 1.00 94.00 313 ASN A N 1
ATOM 2586 C CA . ASN A 1 313 ? -10.308 -12.212 26.092 1.00 94.00 313 ASN A CA 1
ATOM 2587 C C . ASN A 1 313 ? -10.413 -10.800 26.680 1.00 94.00 313 ASN A C 1
ATOM 2589 O O . ASN A 1 313 ? -9.721 -10.488 27.645 1.00 94.00 313 ASN A O 1
ATOM 2593 N N . ILE A 1 314 ? -11.304 -9.980 26.130 1.00 90.38 314 ILE A N 1
ATOM 2594 C CA . ILE A 1 314 ? -11.696 -8.695 26.719 1.00 90.38 314 ILE A CA 1
ATOM 2595 C C . ILE A 1 314 ? -12.573 -8.992 27.940 1.00 90.38 314 ILE A C 1
ATOM 2597 O O . ILE A 1 314 ? -13.596 -9.669 27.803 1.00 90.38 314 ILE A O 1
ATOM 2601 N N . THR A 1 315 ? -12.168 -8.529 29.122 1.00 81.56 315 THR A N 1
ATOM 2602 C CA . THR A 1 315 ? -12.967 -8.627 30.352 1.00 81.56 315 THR A CA 1
ATOM 2603 C C . THR A 1 315 ? -13.766 -7.343 30.589 1.00 81.56 315 THR A C 1
ATOM 2605 O O . THR A 1 315 ? -13.536 -6.324 29.939 1.00 81.56 315 THR A O 1
ATOM 2608 N N . ASP A 1 316 ? -14.721 -7.371 31.521 1.00 58.19 316 ASP A N 1
ATOM 2609 C CA . ASP A 1 316 ? -15.493 -6.172 31.876 1.00 58.19 316 ASP A CA 1
ATOM 2610 C C . ASP A 1 316 ? -14.603 -5.045 32.442 1.00 58.19 316 ASP A C 1
ATOM 2612 O O . ASP A 1 316 ? -14.890 -3.873 32.208 1.00 58.19 316 ASP A O 1
ATOM 2616 N N . ASP A 1 317 ? -13.463 -5.385 33.058 1.00 54.16 317 ASP A N 1
ATOM 2617 C CA . ASP A 1 317 ? -12.442 -4.412 33.474 1.00 54.16 317 ASP A CA 1
ATOM 2618 C C . ASP A 1 317 ? -11.752 -3.733 32.274 1.00 54.16 317 ASP A C 1
ATOM 2620 O O . ASP A 1 317 ? -11.392 -2.559 32.343 1.00 54.16 317 ASP A O 1
ATOM 2624 N N . ASP A 1 318 ? -11.600 -4.436 31.145 1.00 54.06 318 ASP A N 1
ATOM 2625 C CA . ASP A 1 318 ? -11.028 -3.868 29.917 1.00 54.06 318 ASP A CA 1
ATOM 2626 C C . ASP A 1 318 ? -12.017 -2.943 29.184 1.00 54.06 318 ASP A C 1
ATOM 2628 O O . ASP A 1 318 ? -11.594 -2.000 28.514 1.00 54.06 318 ASP A O 1
ATOM 2632 N N . ASN A 1 319 ? -13.326 -3.185 29.326 1.00 41.25 319 ASN A N 1
ATOM 2633 C CA . ASN A 1 319 ? -14.387 -2.337 28.764 1.00 41.25 319 ASN A CA 1
ATOM 2634 C C . ASN A 1 319 ? -14.595 -1.028 29.547 1.00 41.25 319 ASN A C 1
ATOM 2636 O O . ASN A 1 319 ? -15.250 -0.121 29.042 1.00 41.25 319 ASN A O 1
ATOM 2640 N N . ASN A 1 320 ? -14.031 -0.915 30.752 1.00 39.31 320 ASN A N 1
ATOM 2641 C CA . ASN A 1 320 ? -14.102 0.289 31.584 1.00 39.31 320 ASN A CA 1
ATOM 2642 C C . ASN A 1 320 ? -12.971 1.295 31.312 1.00 39.31 320 ASN A C 1
ATOM 2644 O O . ASN A 1 320 ? -12.895 2.326 31.976 1.00 39.31 320 ASN A O 1
ATOM 2648 N N . ASN A 1 321 ? -12.106 1.038 30.325 1.00 38.09 321 ASN A N 1
ATOM 2649 C CA . ASN A 1 321 ? -10.988 1.927 29.989 1.00 38.09 321 ASN A CA 1
ATOM 2650 C C . ASN A 1 321 ? -11.292 2.908 28.834 1.00 38.09 321 ASN A C 1
ATOM 2652 O O . ASN A 1 321 ? -10.379 3.438 28.201 1.00 38.09 321 ASN A O 1
ATOM 2656 N N . GLY A 1 322 ? -12.583 3.155 28.579 1.00 40.91 322 GLY A N 1
ATOM 2657 C CA . GLY A 1 322 ? -13.108 4.141 27.635 1.00 40.91 322 GLY A CA 1
ATOM 2658 C C . GLY A 1 322 ? -14.281 4.914 28.248 1.00 40.91 322 GLY A C 1
ATOM 2659 O O . GLY A 1 322 ? -15.436 4.552 28.047 1.00 40.91 322 GLY A O 1
ATOM 2660 N N . ASN A 1 323 ? -13.959 5.999 28.963 1.00 36.88 323 ASN A N 1
ATOM 2661 C CA . ASN A 1 323 ? -14.857 6.985 29.590 1.00 36.88 323 ASN A CA 1
ATOM 2662 C C . ASN A 1 323 ? -15.729 6.511 30.768 1.00 36.88 323 ASN A C 1
ATOM 2664 O O . ASN A 1 323 ? -16.897 6.201 30.577 1.00 36.88 323 ASN A O 1
ATOM 2668 N N . THR A 1 324 ? -15.213 6.675 31.992 1.00 35.75 324 THR A N 1
ATOM 2669 C CA . THR A 1 324 ? -15.794 7.602 32.994 1.00 35.75 324 THR A CA 1
ATOM 2670 C C . THR A 1 324 ? -14.801 7.902 34.125 1.00 35.75 324 THR A C 1
ATOM 2672 O O . THR A 1 324 ? -15.131 7.771 35.294 1.00 35.75 324 THR A O 1
ATOM 2675 N N . GLU A 1 325 ? -13.595 8.366 33.814 1.00 36.56 325 GLU A N 1
ATOM 2676 C CA . GLU A 1 325 ? -12.831 9.164 34.779 1.00 36.56 325 GLU A CA 1
ATOM 2677 C C . GLU A 1 325 ? -12.289 10.375 34.033 1.00 36.56 325 GLU A C 1
ATOM 2679 O O . GLU A 1 325 ? -11.284 10.312 33.334 1.00 36.56 325 GLU A O 1
ATOM 2684 N N . ASP A 1 326 ? -13.033 11.474 34.130 1.00 37.59 326 ASP A N 1
ATOM 2685 C CA . ASP A 1 326 ? -12.462 12.800 33.955 1.00 37.59 326 ASP A CA 1
ATOM 2686 C C . ASP A 1 326 ? -11.371 12.945 35.033 1.00 37.59 326 ASP A C 1
ATOM 2688 O O . ASP A 1 326 ? -11.716 12.953 36.220 1.00 37.59 326 ASP A O 1
ATOM 2692 N N . PRO A 1 327 ? -10.074 13.028 34.677 1.00 44.69 327 PRO A N 1
ATOM 2693 C CA . PRO A 1 327 ? -8.993 13.099 35.658 1.00 44.69 327 PRO A CA 1
ATOM 2694 C C . PRO A 1 327 ? -8.977 14.412 36.455 1.00 44.69 327 PRO A C 1
ATOM 2696 O O . PRO A 1 327 ? -8.044 14.640 37.221 1.00 44.69 327 PRO A O 1
ATOM 2699 N N . SER A 1 328 ? -9.961 15.298 36.267 1.00 55.50 328 SER A N 1
ATOM 2700 C CA . SER A 1 328 ? -10.041 16.588 36.952 1.00 55.50 328 SER A CA 1
ATOM 2701 C C . SER A 1 328 ? -11.125 16.684 38.030 1.00 55.50 328 SER A C 1
ATOM 2703 O O . SER A 1 328 ? -11.181 17.698 38.726 1.00 55.50 328 SER A O 1
ATOM 2705 N N . ILE A 1 329 ? -11.961 15.655 38.227 1.00 65.62 329 ILE A N 1
ATOM 2706 C CA . ILE A 1 329 ? -12.985 15.697 39.282 1.00 65.62 329 ILE A CA 1
ATOM 2707 C C . ILE A 1 329 ? -12.349 15.322 40.620 1.00 65.62 329 ILE A C 1
ATOM 2709 O O . ILE A 1 329 ? -12.077 14.156 40.909 1.00 65.62 329 ILE A O 1
ATOM 2713 N N . GLU A 1 330 ? -12.124 16.330 41.454 1.00 83.06 330 GLU A N 1
ATOM 2714 C CA . GLU A 1 330 ? -11.555 16.144 42.782 1.00 83.06 330 GLU A CA 1
ATOM 2715 C C . GLU A 1 330 ? -12.449 15.284 43.693 1.00 83.06 330 GLU A C 1
ATOM 2717 O O . GLU A 1 330 ? -13.681 15.295 43.614 1.00 83.06 330 GLU A O 1
ATOM 2722 N N . THR A 1 331 ? -11.827 14.535 44.608 1.00 91.12 331 THR A N 1
ATOM 2723 C CA . THR A 1 331 ? -12.565 13.845 45.677 1.00 91.12 331 THR A CA 1
ATOM 2724 C C . THR A 1 331 ? -13.095 14.877 46.672 1.00 91.12 331 THR A C 1
ATOM 2726 O O . THR A 1 331 ? -12.400 15.842 46.987 1.00 91.12 331 THR A O 1
ATOM 2729 N N . TRP A 1 332 ? -14.322 14.689 47.165 1.00 93.88 332 TRP A N 1
ATOM 2730 C CA . TRP A 1 332 ? -14.898 15.577 48.176 1.00 93.88 332 TRP A CA 1
ATOM 2731 C C . TRP A 1 332 ? -14.017 15.625 49.435 1.00 93.88 332 TRP A C 1
ATOM 2733 O O . TRP A 1 332 ? -13.657 14.585 49.990 1.00 93.88 332 TRP A O 1
ATOM 2743 N N . ASP A 1 333 ? -13.715 16.835 49.890 1.00 90.50 333 ASP A N 1
ATOM 2744 C CA . ASP A 1 333 ? -12.930 17.160 51.071 1.00 90.50 333 ASP A CA 1
ATOM 2745 C C . ASP A 1 333 ? -13.785 18.041 51.988 1.00 90.50 333 ASP A C 1
ATOM 2747 O O . ASP A 1 333 ? -14.317 19.076 51.578 1.00 90.50 333 ASP A O 1
ATOM 2751 N N . LYS A 1 334 ? -13.913 17.622 53.247 1.00 92.88 334 LYS A N 1
ATOM 2752 C CA . LYS A 1 334 ? -14.690 18.325 54.270 1.00 92.88 334 LYS A CA 1
ATOM 2753 C C . LYS A 1 334 ? -14.192 19.752 54.528 1.00 92.88 334 LYS A C 1
ATOM 2755 O O . LYS A 1 334 ? -15.000 20.614 54.860 1.00 92.88 334 LYS A O 1
ATOM 2760 N N . ASP A 1 335 ? -12.892 19.999 54.353 1.00 90.81 335 ASP A N 1
ATOM 2761 C CA . ASP A 1 335 ? -12.244 21.268 54.694 1.00 90.81 335 ASP A CA 1
ATOM 2762 C C . ASP A 1 335 ? -12.202 22.224 53.483 1.00 90.81 335 ASP A C 1
ATOM 2764 O O . ASP A 1 335 ? -11.744 23.366 53.589 1.00 90.81 335 ASP A O 1
ATOM 2768 N N . LYS A 1 336 ? -12.709 21.781 52.322 1.00 90.56 336 LYS A N 1
ATOM 2769 C CA . LYS A 1 336 ? -12.797 22.577 51.098 1.00 90.56 336 LYS A CA 1
ATOM 2770 C C . LYS A 1 336 ? -14.151 23.288 50.993 1.00 90.56 336 LYS A C 1
ATOM 2772 O O . LYS A 1 336 ? -15.185 22.839 51.492 1.00 90.56 336 LYS A O 1
ATOM 2777 N N . VAL A 1 337 ? -14.130 24.448 50.345 1.00 91.81 337 VAL A N 1
ATOM 2778 C CA . VAL A 1 337 ? -15.325 25.213 49.979 1.00 91.81 337 VAL A CA 1
ATOM 2779 C C . VAL A 1 337 ? -15.719 24.861 48.549 1.00 91.81 337 VAL A C 1
ATOM 2781 O O . VAL A 1 337 ? -14.865 24.862 47.663 1.00 91.81 337 VAL A O 1
ATOM 2784 N N . TYR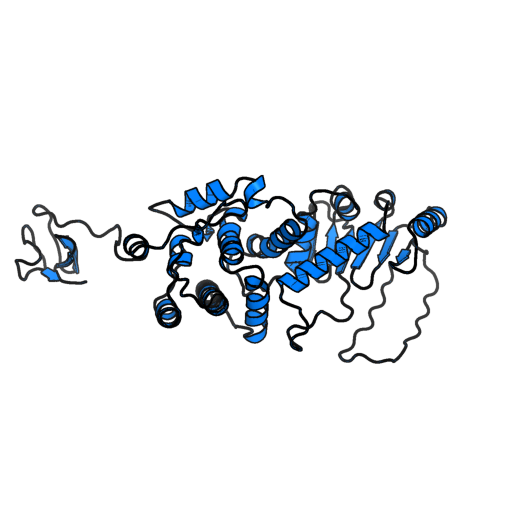 A 1 338 ? -17.011 24.627 48.337 1.00 91.69 338 TYR A N 1
ATOM 2785 C CA . TYR A 1 338 ? -17.619 24.325 47.043 1.00 91.69 338 TYR A CA 1
ATOM 2786 C C . TYR A 1 338 ? -18.657 25.382 46.686 1.00 91.69 338 TYR A C 1
ATOM 2788 O O . TYR A 1 338 ? -19.389 25.842 47.559 1.00 91.69 338 TYR A O 1
ATOM 2796 N N . VAL A 1 339 ? -18.741 25.768 45.416 1.00 89.19 339 VAL A N 1
ATOM 2797 C CA . VAL A 1 339 ? -19.749 26.689 44.868 1.00 89.19 339 VAL A CA 1
ATOM 2798 C C . VAL A 1 339 ? -20.695 25.974 43.904 1.00 89.19 339 VAL A C 1
ATOM 2800 O O . VAL A 1 339 ? -20.437 24.854 43.476 1.00 89.19 339 VAL A O 1
ATOM 2803 N N . ALA A 1 340 ? -21.822 26.614 43.569 1.00 90.88 340 ALA A N 1
ATOM 2804 C CA . ALA A 1 340 ? -22.798 26.056 42.632 1.00 90.88 340 ALA A CA 1
ATOM 2805 C C . ALA A 1 340 ? -22.123 25.623 41.319 1.00 90.88 340 ALA A C 1
ATOM 2807 O O . ALA A 1 340 ? -21.476 26.435 40.663 1.00 90.88 340 ALA A O 1
ATOM 2808 N N . GLY A 1 341 ? -22.328 24.371 40.919 1.00 85.31 341 GLY A N 1
ATOM 2809 C CA . GLY A 1 341 ? -21.757 23.797 39.705 1.00 85.31 341 GLY A CA 1
ATOM 2810 C C . GLY A 1 341 ? -20.486 22.976 39.918 1.00 85.31 341 GLY A C 1
ATOM 2811 O O . GLY A 1 341 ? -20.194 22.159 39.047 1.00 85.31 341 GLY A O 1
ATOM 2812 N N . ASP A 1 342 ? -19.790 23.113 41.054 1.00 89.44 342 ASP A N 1
ATOM 2813 C CA . ASP A 1 342 ? -18.602 22.306 41.356 1.00 89.44 342 ASP A CA 1
ATOM 2814 C C . ASP A 1 342 ? -18.952 20.819 41.393 1.00 89.44 342 ASP A C 1
ATOM 2816 O O . ASP A 1 342 ? -19.977 20.425 41.959 1.00 89.44 342 ASP A O 1
ATOM 2820 N N . ILE A 1 343 ? -18.092 19.994 40.795 1.00 91.88 343 ILE A N 1
ATOM 2821 C CA . ILE A 1 343 ? -18.284 18.548 40.700 1.00 91.88 343 ILE A CA 1
ATOM 2822 C C . ILE A 1 343 ? -17.221 17.852 41.540 1.00 91.88 343 ILE A C 1
ATOM 2824 O O . ILE A 1 343 ? -16.036 18.157 41.422 1.00 91.88 343 ILE A O 1
ATOM 2828 N N . VAL A 1 344 ? -17.652 16.902 42.369 1.00 92.12 344 VAL A N 1
ATOM 2829 C CA . VAL A 1 344 ? -16.771 16.076 43.200 1.00 92.12 344 VAL A CA 1
ATOM 2830 C C . VAL A 1 344 ? -17.123 14.601 43.096 1.00 92.12 344 VAL A C 1
ATOM 2832 O O . VAL A 1 344 ? -18.270 14.233 42.823 1.00 92.12 344 VAL A O 1
ATOM 2835 N N . MET A 1 345 ? -16.142 13.755 43.399 1.00 90.62 345 MET A N 1
ATOM 2836 C CA . MET A 1 345 ? -16.353 12.332 43.643 1.00 90.62 345 MET A CA 1
ATOM 2837 C C . MET A 1 345 ? -16.533 12.049 45.134 1.00 90.62 345 MET A C 1
ATOM 2839 O O . MET A 1 345 ? -15.692 12.413 45.956 1.00 90.62 345 MET A O 1
ATOM 2843 N N . TYR A 1 346 ? -17.606 11.340 45.490 1.00 89.75 346 TYR A N 1
ATOM 2844 C CA . TYR A 1 346 ? -17.824 10.825 46.843 1.00 89.75 346 TYR A CA 1
ATOM 2845 C C . TYR A 1 346 ? -18.367 9.394 46.788 1.00 89.75 346 TYR A C 1
ATOM 2847 O O . TYR A 1 346 ? -19.397 9.132 46.169 1.00 89.75 346 TYR A O 1
ATOM 2855 N N . LYS A 1 347 ? -17.654 8.449 47.422 1.00 87.44 347 LYS A N 1
ATOM 2856 C CA . LYS A 1 347 ? -17.983 7.005 47.433 1.00 87.44 347 LYS A CA 1
ATOM 2857 C C . LYS A 1 347 ? -18.249 6.417 46.031 1.00 87.44 347 LYS A C 1
ATOM 2859 O O . LYS A 1 347 ? -19.140 5.591 45.865 1.00 87.44 347 LYS A O 1
ATOM 2864 N N . GLY A 1 348 ? -17.483 6.847 45.026 1.00 81.31 348 GLY A N 1
ATOM 2865 C CA . GLY A 1 348 ? -17.609 6.337 43.654 1.00 81.31 348 GLY A CA 1
ATOM 2866 C C . GLY A 1 348 ? -18.775 6.924 42.847 1.00 81.31 348 GLY A C 1
ATOM 2867 O O . GLY A 1 348 ? -19.055 6.427 41.764 1.00 81.31 348 GLY A O 1
ATOM 2868 N N . VAL A 1 349 ? -19.439 7.977 43.340 1.00 85.56 349 VAL A N 1
ATOM 2869 C CA . VAL A 1 349 ? -20.541 8.663 42.646 1.00 85.56 349 VAL A CA 1
ATOM 2870 C C . VAL A 1 349 ? -20.215 10.151 42.484 1.00 85.56 349 VAL A C 1
ATOM 2872 O O . VAL A 1 349 ? -19.664 10.768 43.402 1.00 85.56 349 VAL A O 1
ATOM 2875 N N . LYS A 1 350 ? -20.563 10.724 41.324 1.00 90.75 350 LYS A N 1
ATOM 2876 C CA . LYS A 1 350 ? -20.405 12.153 41.026 1.00 90.75 350 LYS A CA 1
ATOM 2877 C C . LYS A 1 350 ? -21.546 12.967 41.621 1.00 90.75 350 LYS A C 1
ATOM 2879 O O . LYS A 1 350 ? -22.727 12.641 41.465 1.00 90.75 350 LYS A O 1
ATOM 2884 N N . TYR A 1 351 ? -21.183 14.073 42.254 1.00 93.12 351 TYR A N 1
ATOM 2885 C CA . TYR A 1 351 ? -22.132 15.033 42.795 1.00 93.12 351 TYR A CA 1
ATOM 2886 C C . TYR A 1 351 ? -21.785 16.444 42.343 1.00 93.12 351 TYR A C 1
ATOM 2888 O O . TYR A 1 351 ? -20.617 16.825 42.335 1.00 93.12 351 TYR A O 1
ATOM 2896 N N . ARG A 1 352 ? -22.812 17.223 42.006 1.00 93.38 352 ARG A N 1
ATOM 2897 C CA . ARG A 1 352 ? -22.731 18.646 41.685 1.00 93.38 352 ARG A CA 1
ATOM 2898 C C . ARG A 1 352 ? -23.250 19.460 42.859 1.00 93.38 352 ARG A C 1
ATOM 2900 O O . ARG A 1 352 ? -24.367 19.224 43.321 1.00 93.38 352 ARG A O 1
ATOM 2907 N N . ALA A 1 353 ? -22.477 20.425 43.334 1.00 94.94 353 ALA A N 1
ATOM 2908 C CA . ALA A 1 353 ? -22.946 21.367 44.341 1.00 94.94 353 ALA A CA 1
ATOM 2909 C C . ALA A 1 353 ? -24.056 22.247 43.742 1.00 94.94 353 ALA A C 1
ATOM 2911 O O . ALA A 1 353 ? -23.897 22.820 42.664 1.00 94.94 353 ALA A O 1
ATOM 2912 N N . LYS A 1 354 ? -25.194 22.375 44.428 1.00 88.31 354 LYS A N 1
ATOM 2913 C CA . LYS A 1 354 ? -26.303 23.238 43.980 1.00 88.31 354 LYS A CA 1
ATOM 2914 C C . LYS A 1 354 ? -26.074 24.707 44.330 1.00 88.31 354 LYS A C 1
ATOM 2916 O O . LYS A 1 354 ? -26.573 25.595 43.645 1.00 88.31 354 LYS A O 1
ATOM 2921 N N . TRP A 1 355 ? -25.327 24.957 45.401 1.00 91.44 355 TRP A N 1
ATOM 2922 C CA . TRP A 1 355 ? -24.949 26.276 45.904 1.00 91.44 355 TRP A CA 1
ATOM 2923 C C . TRP A 1 355 ? -23.705 26.171 46.789 1.00 91.44 355 TRP A C 1
ATOM 2925 O O . TRP A 1 355 ? -23.176 25.081 47.014 1.00 91.44 355 TRP A O 1
ATOM 2935 N N . TRP A 1 356 ? -23.242 27.325 47.275 1.00 95.56 356 TRP A N 1
ATOM 2936 C CA . TRP A 1 356 ? -22.094 27.432 48.170 1.00 95.56 356 TRP A CA 1
ATOM 2937 C C . TRP A 1 356 ? -22.244 26.532 49.406 1.00 95.56 356 TRP A C 1
ATOM 2939 O O . TRP A 1 356 ? -23.241 26.641 50.120 1.00 95.56 356 TRP A O 1
ATOM 2949 N N . ASN A 1 357 ? -21.267 25.665 49.673 1.00 90.75 357 ASN A N 1
ATOM 2950 C CA . ASN A 1 357 ? -21.227 24.822 50.864 1.00 90.75 357 ASN A CA 1
ATOM 2951 C C . ASN A 1 357 ? -19.786 24.454 51.277 1.00 90.75 357 ASN A C 1
ATOM 2953 O O . ASN A 1 357 ? -18.841 24.592 50.506 1.00 90.75 357 ASN A O 1
ATOM 2957 N N . THR A 1 358 ? -19.624 24.000 52.520 1.00 93.81 358 THR A N 1
ATOM 2958 C CA . THR A 1 358 ? -18.393 23.414 53.076 1.00 93.81 358 THR A CA 1
ATOM 2959 C C . THR A 1 358 ? -18.799 22.447 54.195 1.00 93.81 358 THR A C 1
ATOM 2961 O O . THR A 1 358 ? -19.831 22.675 54.839 1.00 93.81 358 THR A O 1
ATOM 2964 N N . ASP A 1 359 ? -18.074 21.338 54.371 1.00 92.94 359 ASP A N 1
ATOM 2965 C CA . ASP A 1 359 ? -18.408 20.250 55.313 1.00 92.94 359 ASP A CA 1
ATOM 2966 C C . ASP A 1 359 ? -19.836 19.662 55.148 1.00 92.94 359 ASP A C 1
ATOM 2968 O O . ASP A 1 359 ? -20.463 19.159 56.083 1.00 92.94 359 ASP A O 1
ATOM 2972 N N . LYS A 1 360 ? -20.408 19.738 53.938 1.00 95.62 360 LYS A N 1
ATOM 2973 C CA . LYS A 1 360 ? -21.686 19.091 53.595 1.00 95.62 360 LYS A CA 1
ATOM 2974 C C . LYS A 1 360 ? -21.422 17.824 52.812 1.00 95.62 360 LYS A C 1
ATOM 2976 O O . LYS A 1 360 ? -20.924 17.891 51.695 1.00 95.62 360 LYS A O 1
ATOM 2981 N N . VAL A 1 361 ? -21.772 16.681 53.396 1.00 94.44 361 VAL A N 1
ATOM 2982 C CA . VAL A 1 361 ? -21.503 15.364 52.813 1.00 94.44 361 VAL A CA 1
ATOM 2983 C C . VAL A 1 361 ? -22.419 15.117 51.600 1.00 94.44 361 VAL A C 1
ATOM 2985 O O . VAL A 1 361 ? -23.652 15.184 51.746 1.00 94.44 361 VAL A O 1
ATOM 2988 N N . PRO A 1 362 ? -21.865 14.816 50.408 1.00 95.06 362 PRO A N 1
ATOM 2989 C CA . PRO A 1 362 ? -22.661 14.466 49.237 1.00 95.06 362 PRO A CA 1
ATOM 2990 C C . PRO A 1 362 ? -23.491 13.197 49.460 1.00 95.06 362 PRO A C 1
ATOM 2992 O O . PRO A 1 362 ? -23.007 12.197 49.985 1.00 95.06 362 PRO A O 1
ATOM 2995 N N . GLY A 1 363 ? -24.767 13.239 49.072 1.00 90.31 363 GLY A N 1
ATOM 2996 C CA . GLY A 1 363 ? -25.716 12.132 49.252 1.00 90.31 363 GLY A CA 1
ATOM 2997 C C . GLY A 1 363 ? -26.414 12.078 50.618 1.00 90.31 363 GLY A C 1
ATOM 2998 O O . GLY A 1 363 ? -27.408 11.369 50.750 1.00 90.31 363 GLY A O 1
ATOM 2999 N N . GLU A 1 364 ? -25.960 12.852 51.607 1.00 93.69 364 GLU A N 1
ATOM 3000 C CA . GLU A 1 364 ? -26.612 12.968 52.927 1.00 93.69 364 GLU A CA 1
ATOM 3001 C C . GLU A 1 364 ? -27.316 14.319 53.119 1.00 93.69 364 GLU A C 1
ATOM 3003 O O . GLU A 1 364 ? -28.172 14.477 53.989 1.00 93.69 364 GLU A O 1
ATOM 3008 N N . THR A 1 365 ? -26.973 15.299 52.285 1.00 91.44 365 THR A N 1
ATOM 3009 C CA . THR A 1 365 ? -27.470 16.674 52.360 1.00 91.44 365 THR A CA 1
ATOM 3010 C C . THR A 1 365 ? -28.077 17.108 51.026 1.00 91.44 365 THR A C 1
ATOM 3012 O O . THR A 1 365 ? -27.720 16.596 49.964 1.00 91.44 365 THR A O 1
ATOM 3015 N N . ILE A 1 366 ? -29.017 18.058 51.065 1.00 92.81 366 ILE A N 1
ATOM 3016 C CA . ILE A 1 366 ? -29.698 18.558 49.857 1.00 92.81 366 ILE A CA 1
ATOM 3017 C C . ILE A 1 366 ? -28.819 19.493 49.014 1.00 92.81 366 ILE A C 1
ATOM 3019 O O . ILE A 1 366 ? -29.166 19.769 47.863 1.00 92.81 366 ILE A O 1
ATOM 3023 N N . ASP A 1 367 ? -27.687 19.934 49.574 1.00 94.31 367 ASP A N 1
ATOM 3024 C CA . ASP A 1 367 ? -26.691 20.819 48.960 1.00 94.31 367 ASP A CA 1
ATOM 3025 C C . ASP A 1 367 ? -26.056 20.221 47.691 1.00 94.31 367 ASP A C 1
ATOM 3027 O O . ASP A 1 367 ? -25.518 20.956 46.863 1.00 94.31 367 ASP A O 1
ATOM 3031 N N . TRP A 1 368 ? -26.172 18.901 47.506 1.00 95.56 368 TRP A N 1
ATOM 3032 C CA . TRP A 1 368 ? -25.623 18.162 46.373 1.00 95.56 368 TRP A CA 1
ATOM 3033 C C . TRP A 1 368 ? -26.717 17.558 45.485 1.00 95.56 368 TRP A C 1
ATOM 3035 O O . TRP A 1 368 ? -27.766 17.098 45.945 1.00 95.56 368 TRP A O 1
ATOM 3045 N N . GLU A 1 369 ? -26.469 17.553 44.181 1.00 94.75 369 GLU A N 1
ATOM 3046 C CA . GLU A 1 369 ? -27.232 16.825 43.173 1.00 94.75 369 GLU A CA 1
ATOM 3047 C C . GLU A 1 369 ? -26.378 15.675 42.647 1.00 94.75 369 GLU A C 1
ATOM 3049 O O . GLU A 1 369 ? -25.252 15.892 42.209 1.00 94.75 369 GLU A O 1
ATOM 3054 N N . ARG A 1 370 ? -26.897 14.449 42.688 1.00 91.94 370 ARG A N 1
ATOM 3055 C CA . ARG A 1 370 ? -26.231 13.312 42.052 1.00 91.94 370 ARG A CA 1
ATOM 3056 C C . ARG A 1 370 ? -26.321 13.464 40.533 1.00 91.94 370 ARG A C 1
ATOM 3058 O O . ARG A 1 370 ? -27.418 13.643 40.011 1.00 91.94 370 ARG A O 1
ATOM 3065 N N . ILE A 1 371 ? -25.185 13.381 39.852 1.00 86.56 371 ILE A N 1
ATOM 3066 C CA . ILE A 1 371 ? -25.064 13.595 38.406 1.00 86.56 371 ILE A CA 1
ATOM 3067 C C . ILE A 1 371 ? -24.207 12.479 37.808 1.00 86.56 371 ILE A C 1
ATOM 3069 O O . ILE A 1 371 ? -22.989 12.596 37.768 1.00 86.56 371 ILE A O 1
ATOM 3073 N N . ASP A 1 372 ? -24.838 11.376 37.418 1.00 62.59 372 ASP A N 1
ATOM 3074 C CA . ASP A 1 372 ? -24.135 10.209 36.865 1.00 62.59 372 ASP A CA 1
ATOM 3075 C C . ASP A 1 372 ? -23.423 10.537 35.534 1.00 62.59 372 ASP A C 1
ATOM 3077 O O . ASP A 1 372 ? -24.088 11.097 34.627 1.00 62.59 372 ASP A O 1
#

pLDDT: mean 91.51, std 11.12, range [35.75, 98.81]

Organism: Enterococcus hirae (strain ATCC 9790 / DSM 20160 / JCM 8729 / LMG 6399 / NBRC 3181 / NCIMB 6459 / NCDO 1258 / NCTC 12367 / WDCM 00089 / R) (NCBI:txid768486)

Sequence (372 aa):
MIHIQNESTRITQQKTRIEIRGGITIPRFILGKMTNKDWQNEVRNHPNAPAYELVSDRVLVTGSDKTINYVKDPTKILTTKEKVIDLHDQTAGLDNSATIHRQPTGLVQHMRETSAREDYMYAYEQHTGFNYADGMRVLLDPDGSSQWGIWHELGHTYQIDDMGWEDMTEVTVNIFSMRVQKALGQRSRLEEDRVYTDIFNYLNRSQSKNFDKQDEFVRLGMFWQLELAFGSDFYPKLHQLYREESPQLWTEQDKRQHFILSASKISNKNLTPFFEKWAIEVTADTKKELARLPKLTKKIWEYRDEMKGDVGNITDDDNNNGNTEDPSIETWDKDKVYVAGDIVMYKGVKYRAKWWNTDKVPGETIDWERID

Radius of gyration: 28.29 Å; chains: 1; bounding box: 57×46×94 Å

Foldseek 3Di:
DDDDDDDDPDDDPDDDDDDDDDDADAQEAEAPPDFLVRSVVSCVVRVPHQWYWQDYQAEIEIEGNLLSVLQNGSNLLVVLVVVLVVLLLLLLLLPPPDPLSPDDHSQHEYEYEDPDPPDQWAADPSYIYHHSPVRSNLSNDSPDPDNLRVQLRVLLVRDDPLLAFPPCSSQNSCSSSQSSCVVVVHDGPCVVVVVLVVLVVLLPDLDDRDLVPDDSVSNNLLVVLLCVVQHSVQSSQLSVVCSVCVDDADDRLSSLLVNQLSSCVSSQELCCLSCVSNVHDHDPVSNVVRVPGHYQFFPSSNDDDPDDDGGHTQDPVSVVSRDDDPVPAAADDQADWAAAQRWHDDPNWIWGQNGIDHNDHPPVDPRIDTDD

InterPro domains:
  IPR003610 Carbohydrate binding module family 5/12 [PF02839] (331-363)
  IPR003610 Carbohydrate binding module family 5/12 [SM00495] (329-371)
  IPR031161 Peptidase family M60 domain [PF13402] (22-278)
  IPR031161 Peptidase family M60 domain [PS51723] (1-231)
  IPR031161 Peptidase family M60 domain [SM01276] (1-231)
  IPR036573 Carbohy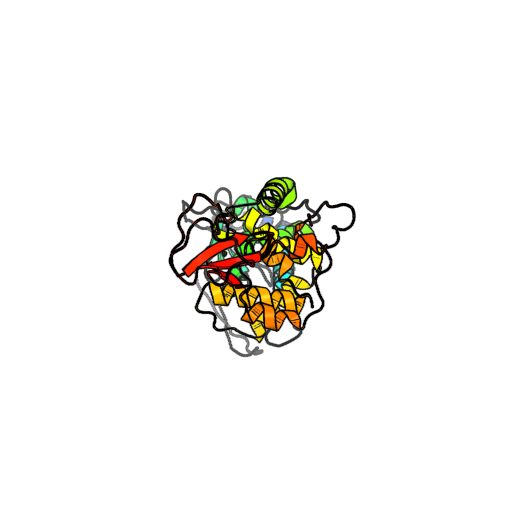drate-binding module superfamily 5/12 [SSF51055] (329-371)
  IPR042279 Peptidase M60, enhancin-like domain 3 [G3DSA:1.10.390.30] (159-311)
  IPR051244 TRPM8 Channel-Associated Factors [PTHR15730] (14-298)